Protein AF-A0A3B3Z337-F1 (afdb_monomer)

Nearest PDB structures (foldseek):
  6wvg-assembly2_B  TM=6.519E-01  e=1.385E-07  Aequorea victoria
  6wvg-assembly1_A  TM=6.426E-01  e=4.863E-07  Aequorea victoria
  6k4j-assembly1_A  TM=5.966E-01  e=1.066E-06  Homo sapiens
  8esv-assembly1_B  TM=5.546E-01  e=2.462E-06  Homo sapiens

Mean predicted aligned error: 15.42 Å

Solvent-accessible surface area (backbone atoms only — not comparable to full-atom values): 18857 Å² total; per-residue (Å²): 135,82,88,79,90,87,84,83,88,87,88,89,82,86,88,85,87,88,89,79,90,88,82,90,79,90,73,89,70,90,71,82,88,74,92,73,82,83,88,70,90,71,92,62,58,76,64,57,66,65,59,54,51,50,51,31,52,54,20,46,50,41,21,51,53,13,49,51,43,35,53,52,45,53,51,49,54,66,76,48,73,84,65,84,88,58,56,70,71,51,50,54,52,51,52,50,46,42,52,52,11,49,50,39,21,51,50,12,48,40,38,23,48,15,60,73,68,66,35,62,67,43,39,51,52,41,40,52,51,43,53,53,50,48,50,50,51,52,68,57,45,52,57,53,66,66,44,54,84,47,47,61,62,54,49,51,54,58,56,54,70,46,59,52,46,70,76,42,52,74,69,59,42,50,52,52,38,53,48,18,57,76,65,63,10,13,42,53,84,35,58,65,40,27,62,74,65,68,61,75,44,25,56,41,72,79,86,67,73,86,82,62,90,52,58,39,79,40,80,46,68,47,101,49,92,85,55,86,47,74,41,44,23,25,56,44,38,32,46,69,57,52,46,52,51,54,60,46,51,53,50,54,47,50,53,51,52,52,51,51,46,53,52,40,51,52,51,44,52,55,44,50,54,49,50,47,44,70,74,52,50,60,75,68,78,80,75,72,77,68,71,85,79,79,65,79,73,84,83,86,83,84,84,84,88,84,85,79,82,83,86,132

Foldseek 3Di:
DDDDDDDDDDDDDDDDDDDPDDDDDPDPDDDPPDDDDPPDDDDFQDDPPVLLVVQLVLLVVQLVVLVVLQVVLVVCCVVCVPDDDPCPVVVVVSVVSNVVSVVSNVLSCLRNVCSVVVPLVSLVVSLVVLVVVLVVLVVVLVVLVVCLVVVLVVVVVVLVVCALVCPHDPVSVVVVLVLCLVQVAAAAQFVCSPPLNGDCSFADDPVPDDDDPQWDWDQRPDPDNPDRDTTIGGGHHRNVVVVVVVSVVSVVVSVVSVVSSVSSVVSNVSSVVSSVCSVCSPPDPPPPPPPPPPDDDDDDPPPDPPDDDDDD

pLDDT: mean 75.65, std 23.1, range [25.33, 97.94]

Sequence (312 aa):
MSQVQTCCFCFCHRCDLVAVLQNSKFAVKESSFSFSVPLLAAGMAQINSCLKRTFIGFNLFFALVGAIILCLTVFAQIVTSDEDDDIENRTYGLICLYIMGAVTMLLGLLGAYGAYKEHKISLIVFLVCMVIGSLVMIRSGIPTAVLRPQVEGFLEEKFSELLPLNMATISQKHFVNNMQTSLHCCGLFSYTDWNEDIPSSCDCPSDLDEESDTCKQVVGMNRYPFLKQSRSIYSKPCFPILMHYVLLMADISLGVVFTLAALAVLGMILSSIMIHQLRHPNKTPVVYKVPTIFIPGPPKYQELQNDLPPPY

InterPro domains:
  IPR008952 Tetraspanin, EC2 domain superfamily [G3DSA:1.10.1450.10] (146-239)
  IPR008952 Tetraspanin, EC2 domain superfamily [SSF48652] (147-213)
  IPR018499 Tetraspanin/Peripherin [PF00335] (51-276)
  IPR018499 Tetraspanin/Peripherin [PTHR19282] (55-210)

Secondary structure (DSSP, 8-state):
------------------------------------------------HHHHHHHHHHHHHHHHHHHHHHHHHHHHHHHHTT--TTHHHHHHHHHHHHHHHHHHHHHHHHHHHHHHTT-HHHHHHHHHHHHHHHHHHHHHHHHHHHHGGGHHHHHHHHHHTT-SGGGS-HHHHHHHHHHHHHHT--SSS-GGGGTT---GGGBPPGGGTTS-TTEEEEEE--SSTT--EEEEEESS-HHHHHHHHHHHHHHHHHHHHHHHHHHHHHHHHHHHHHHHHHHS-----------TT--PPPP---SS----PPP-

Organism: NCBI:txid48701

Radius of gyration: 37.11 Å; Cα contacts (8 Å, |Δi|>4): 243; chains: 1; bounding box: 98×94×136 Å

Structure (mmCIF, N/CA/C/O backbone):
data_AF-A0A3B3Z337-F1
#
_entry.id   AF-A0A3B3Z337-F1
#
loop_
_atom_site.group_PDB
_atom_site.id
_atom_site.type_symbol
_atom_site.label_atom_id
_atom_site.label_alt_id
_atom_site.label_comp_id
_atom_site.label_asym_id
_atom_site.label_entity_id
_atom_site.label_seq_id
_atom_site.pdbx_PDB_ins_code
_atom_site.Cartn_x
_atom_site.Cartn_y
_atom_site.Cartn_z
_atom_site.occupancy
_atom_site.B_iso_or_equiv
_atom_site.auth_seq_id
_atom_site.auth_comp_id
_atom_site.auth_asym_id
_atom_site.auth_atom_id
_atom_site.pdbx_PDB_model_num
ATOM 1 N N . MET A 1 1 ? -64.223 13.002 15.101 1.00 36.28 1 MET A N 1
ATOM 2 C CA . MET A 1 1 ? -63.111 12.209 15.667 1.00 36.28 1 MET A CA 1
ATOM 3 C C . MET A 1 1 ? -61.815 12.776 15.097 1.00 36.28 1 MET A C 1
ATOM 5 O O . MET A 1 1 ? -61.550 12.557 13.928 1.00 36.28 1 MET A O 1
ATOM 9 N N . SER A 1 2 ? -61.240 13.820 15.711 1.00 28.88 2 SER A N 1
ATOM 10 C CA . SER A 1 2 ? -60.156 13.745 16.726 1.00 28.88 2 SER A CA 1
ATOM 11 C C . SER A 1 2 ? -58.884 13.093 16.151 1.00 28.88 2 SER A C 1
ATOM 13 O O . SER A 1 2 ? -58.880 11.881 15.981 1.00 28.88 2 SER A O 1
ATOM 15 N N . GLN A 1 3 ? -57.931 13.900 15.641 1.00 29.66 3 GLN A N 1
ATOM 16 C CA . GLN A 1 3 ? -56.674 14.344 16.315 1.00 29.66 3 GLN A CA 1
ATOM 17 C C . GLN A 1 3 ? -55.599 13.225 16.341 1.00 29.66 3 GLN A C 1
ATOM 19 O O . GLN A 1 3 ? -55.960 12.093 16.613 1.00 29.66 3 GLN A O 1
ATOM 24 N N . VAL A 1 4 ? -54.283 13.381 16.101 1.00 30.20 4 VAL A N 1
ATOM 25 C CA . VAL A 1 4 ? -53.293 14.494 16.116 1.00 30.20 4 VAL A CA 1
ATOM 26 C C . VAL A 1 4 ? -51.960 13.885 15.572 1.00 30.20 4 VAL A C 1
ATOM 28 O O . VAL A 1 4 ? -51.694 12.729 15.880 1.00 30.20 4 VAL A O 1
ATOM 31 N N . GLN A 1 5 ? -51.287 14.469 14.552 1.00 34.03 5 GLN A N 1
ATOM 32 C CA . GLN A 1 5 ? -49.989 15.222 14.589 1.00 34.03 5 GLN A CA 1
ATOM 33 C C . GLN A 1 5 ? -48.780 14.431 15.173 1.00 34.03 5 GLN A C 1
ATOM 35 O O . GLN A 1 5 ? -48.943 13.734 16.160 1.00 34.03 5 GLN A O 1
ATOM 40 N N . THR A 1 6 ? -47.514 14.454 14.710 1.00 30.34 6 THR A N 1
ATOM 41 C CA . THR A 1 6 ? -46.609 15.428 14.027 1.00 30.34 6 THR A CA 1
ATOM 42 C C . THR A 1 6 ? -45.246 14.689 13.823 1.00 30.34 6 THR A C 1
ATOM 44 O O . THR A 1 6 ? -45.036 13.678 14.481 1.00 30.34 6 THR A O 1
ATOM 47 N N . CYS A 1 7 ? -44.240 15.052 13.013 1.00 27.42 7 CYS A N 1
ATOM 48 C CA . CYS A 1 7 ? -43.719 16.367 12.638 1.00 27.42 7 CYS A CA 1
ATOM 49 C C . CYS A 1 7 ? -42.755 16.284 11.427 1.00 27.42 7 CYS A C 1
ATOM 51 O O . CYS A 1 7 ? -42.105 15.267 11.195 1.00 27.42 7 CYS A O 1
ATOM 53 N N . CYS A 1 8 ? -42.676 17.407 10.714 1.00 27.50 8 CYS A N 1
ATOM 54 C CA . CYS A 1 8 ? -41.972 17.714 9.472 1.00 27.50 8 CYS A CA 1
ATOM 55 C C . CYS A 1 8 ? -40.438 17.556 9.472 1.00 27.50 8 CYS A C 1
ATOM 57 O O . CYS A 1 8 ? -39.756 17.958 10.411 1.00 27.50 8 CYS A O 1
ATOM 59 N N . PHE A 1 9 ? -39.907 17.151 8.314 1.00 26.08 9 PHE A N 1
ATOM 60 C CA . PHE A 1 9 ? -38.623 17.607 7.772 1.00 26.08 9 PHE A CA 1
ATOM 61 C C . PHE A 1 9 ? -38.825 18.986 7.121 1.00 26.08 9 PHE A C 1
ATOM 63 O O . PHE A 1 9 ? -39.754 19.150 6.334 1.00 26.08 9 PHE A O 1
ATOM 70 N N . CYS A 1 10 ? -37.956 19.958 7.407 1.00 26.88 10 CYS A N 1
ATOM 71 C CA . CYS A 1 10 ? -37.889 21.222 6.672 1.00 26.88 10 CYS A CA 1
ATOM 72 C C . CYS A 1 10 ? -36.450 21.464 6.206 1.00 26.88 10 CYS A C 1
ATOM 74 O O . CYS A 1 10 ? -35.500 21.304 6.969 1.00 26.88 10 CYS A O 1
ATOM 76 N N . PHE A 1 11 ? -36.332 21.833 4.935 1.00 28.86 11 PHE A N 1
ATOM 77 C CA . PHE A 1 11 ? -35.117 22.072 4.163 1.00 28.86 11 PHE A CA 1
ATOM 78 C C . PHE A 1 11 ? -35.085 23.567 3.808 1.00 28.86 11 PHE A C 1
ATOM 80 O O . PHE A 1 11 ? -36.086 24.061 3.297 1.00 28.86 11 PHE A O 1
ATOM 87 N N . CYS A 1 12 ? -33.981 24.275 4.073 1.00 27.72 12 CYS A N 1
ATOM 88 C CA . CYS A 1 12 ? -33.590 25.577 3.483 1.00 27.72 12 CYS A CA 1
ATOM 89 C C . CYS A 1 12 ? -32.281 26.053 4.162 1.00 27.72 12 CYS A C 1
ATOM 91 O O . CYS A 1 12 ? -32.154 25.835 5.359 1.00 27.72 12 CYS A O 1
ATOM 93 N N . HIS A 1 13 ? -31.312 26.792 3.610 1.00 31.34 13 HIS A N 1
ATOM 94 C CA . HIS A 1 13 ? -30.695 27.030 2.294 1.00 31.34 13 HIS A CA 1
ATOM 95 C C . HIS A 1 13 ? -29.503 28.003 2.577 1.00 31.34 13 HIS A C 1
ATOM 97 O O . HIS A 1 13 ? -29.675 28.914 3.373 1.00 31.34 13 HIS A O 1
ATOM 103 N N . ARG A 1 14 ? -28.330 27.774 1.955 1.00 34.38 14 ARG A N 1
ATOM 104 C CA . ARG A 1 14 ? -27.135 28.634 1.653 1.00 34.38 14 ARG A CA 1
ATOM 105 C C . ARG A 1 14 ? -26.655 29.859 2.492 1.00 34.38 14 ARG A C 1
ATOM 107 O O . ARG A 1 14 ? -27.432 30.757 2.772 1.00 34.38 14 ARG A O 1
ATOM 114 N N . CYS A 1 15 ? -25.303 29.952 2.529 1.00 30.56 15 CYS A N 1
ATOM 115 C CA . CYS A 1 15 ? -24.369 31.115 2.626 1.00 30.56 15 CYS A CA 1
ATOM 116 C C . CYS A 1 15 ? -24.327 31.874 3.976 1.00 30.56 15 CYS A C 1
ATOM 118 O O . CYS A 1 15 ? -25.365 32.147 4.547 1.00 30.56 15 CYS A O 1
ATOM 120 N N . ASP A 1 16 ? -23.179 32.149 4.615 1.00 29.52 16 ASP A N 1
ATOM 121 C CA . ASP A 1 16 ? -22.021 32.897 4.100 1.00 29.52 16 ASP A CA 1
ATOM 122 C C . ASP A 1 16 ? -20.641 32.412 4.597 1.00 29.52 16 ASP A C 1
ATOM 124 O O . ASP A 1 16 ? -20.432 32.026 5.748 1.00 29.52 16 ASP A O 1
ATOM 128 N N . LEU A 1 17 ? -19.686 32.502 3.670 1.00 32.88 17 LEU A N 1
ATOM 129 C CA . LEU A 1 17 ? -18.237 32.520 3.852 1.00 32.88 17 LEU A CA 1
ATOM 130 C C . LEU A 1 17 ? -17.818 33.971 4.198 1.00 32.88 17 LEU A C 1
ATOM 132 O O . LEU A 1 17 ? -18.491 34.900 3.769 1.00 32.88 17 LEU A O 1
ATOM 136 N N . VAL A 1 18 ? -16.661 34.159 4.852 1.00 33.53 1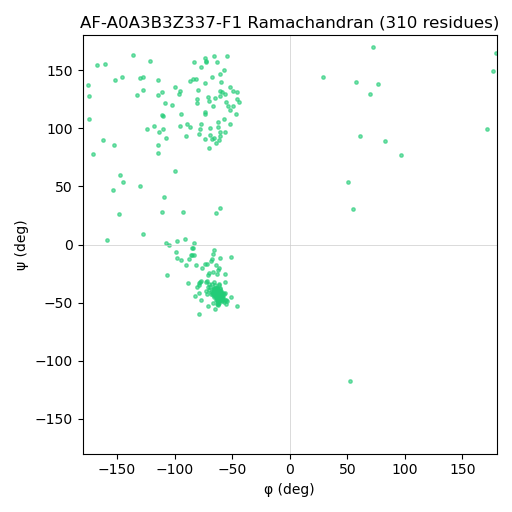8 VAL A N 1
ATOM 137 C CA . VAL A 1 18 ? -16.003 35.446 5.215 1.00 33.53 18 VAL A CA 1
ATOM 138 C C . VAL A 1 18 ? -16.281 35.946 6.646 1.00 33.53 18 VAL A C 1
ATOM 140 O O . VAL A 1 18 ? -16.996 36.910 6.883 1.00 33.53 18 VAL A O 1
ATOM 143 N N . ALA A 1 19 ? -15.596 35.332 7.614 1.00 31.41 19 ALA A N 1
ATOM 144 C CA . ALA A 1 19 ? -15.171 35.989 8.858 1.00 31.41 19 ALA A CA 1
ATOM 145 C C . ALA A 1 19 ? -13.835 35.377 9.318 1.00 31.41 19 ALA A C 1
ATOM 147 O O . ALA A 1 19 ? -13.708 34.754 10.369 1.00 31.41 19 ALA A O 1
ATOM 148 N N . VAL A 1 20 ? -12.839 35.505 8.444 1.00 34.03 20 VAL A N 1
ATOM 149 C CA . VAL A 1 20 ? -11.418 35.296 8.724 1.00 34.03 20 VAL A CA 1
ATOM 150 C C . VAL A 1 20 ? -10.836 36.681 9.034 1.00 34.03 20 VAL A C 1
ATOM 152 O O . VAL A 1 20 ? -11.069 37.612 8.272 1.00 34.03 20 VAL A O 1
ATOM 155 N N . LEU A 1 21 ? -10.076 36.775 10.135 1.00 32.16 21 LEU A N 1
ATOM 156 C CA . LEU A 1 21 ? -9.203 37.888 10.567 1.00 32.16 21 LEU A CA 1
ATOM 157 C C . LEU A 1 21 ? -9.849 39.069 11.310 1.00 32.16 21 LEU A C 1
ATOM 159 O O . LEU A 1 21 ? -10.141 40.100 10.728 1.00 32.16 21 LEU A O 1
ATOM 163 N N . GLN A 1 22 ? -9.919 38.960 12.640 1.00 34.06 22 GLN A N 1
ATOM 164 C CA . GLN A 1 22 ? -9.218 39.856 13.583 1.00 34.06 22 GLN A CA 1
ATOM 165 C C . GLN A 1 22 ? -9.703 39.571 15.009 1.00 34.06 22 GLN A C 1
ATOM 167 O O . GLN A 1 22 ? -10.747 40.051 15.431 1.00 34.06 22 GLN A O 1
ATOM 172 N N . ASN A 1 23 ? -8.933 38.791 15.770 1.00 30.95 23 ASN A N 1
ATOM 173 C CA . ASN A 1 23 ? -8.397 39.274 17.043 1.00 30.95 23 ASN A CA 1
ATOM 174 C C . ASN A 1 23 ? -7.436 38.250 17.649 1.00 30.95 23 ASN A C 1
ATOM 176 O O . ASN A 1 23 ? -7.788 37.176 18.129 1.00 30.95 23 ASN A O 1
ATOM 180 N N . SER A 1 24 ? -6.181 38.658 17.578 1.00 34.81 24 SER A N 1
ATOM 181 C CA . SER A 1 24 ? -5.008 38.177 18.274 1.00 34.81 24 SER A CA 1
ATOM 182 C C . SER A 1 24 ? -5.232 37.973 19.776 1.00 34.81 24 SER A C 1
ATOM 184 O O . SER A 1 24 ? -5.637 38.884 20.492 1.00 34.81 24 SER A O 1
ATOM 186 N N . LYS A 1 25 ? -4.830 36.798 20.267 1.00 28.95 25 LYS A N 1
ATOM 187 C CA . LYS A 1 25 ? -3.912 36.656 21.409 1.00 28.95 25 LYS A CA 1
ATOM 188 C C . LYS A 1 25 ? -3.334 35.243 21.402 1.00 28.95 25 LYS A C 1
ATOM 190 O O . LYS A 1 25 ? -3.879 34.304 21.969 1.00 28.95 25 LYS A O 1
ATOM 195 N N . PHE A 1 26 ? -2.210 35.125 20.706 1.00 27.44 26 PHE A N 1
ATOM 196 C CA . PHE A 1 26 ? -1.295 34.001 20.805 1.00 27.44 26 PHE A CA 1
ATOM 197 C C . PHE A 1 26 ? -0.636 34.089 22.190 1.00 27.44 26 PHE A C 1
ATOM 199 O O . PHE A 1 26 ? 0.234 34.924 22.419 1.00 27.44 26 PHE A O 1
ATOM 206 N N . ALA A 1 27 ? -1.119 33.293 23.142 1.00 28.28 27 ALA A N 1
ATOM 207 C CA . ALA A 1 27 ? -0.444 33.059 24.411 1.00 28.28 27 ALA A CA 1
ATOM 208 C C . ALA A 1 27 ? 0.114 31.637 24.366 1.00 28.28 27 ALA A C 1
ATOM 210 O O . ALA A 1 27 ? -0.571 30.670 24.695 1.00 28.28 27 ALA A O 1
ATOM 211 N N . VAL A 1 28 ? 1.364 31.525 23.916 1.00 32.28 28 VAL A N 1
ATOM 212 C CA . VAL A 1 28 ? 2.192 30.341 24.144 1.00 32.28 28 VAL A CA 1
ATOM 213 C C . VAL A 1 28 ? 2.366 30.230 25.652 1.00 32.28 28 VAL A C 1
ATOM 215 O O . VAL A 1 28 ? 3.079 31.021 26.265 1.00 32.28 28 VAL A O 1
ATOM 218 N N . LYS A 1 29 ? 1.665 29.278 26.263 1.00 25.38 29 LYS A N 1
ATOM 219 C CA . LYS A 1 29 ? 1.955 28.843 27.622 1.00 25.38 29 LYS A CA 1
ATOM 220 C C . LYS A 1 29 ? 2.533 27.445 27.525 1.00 25.38 29 LYS A C 1
ATOM 222 O O . LYS A 1 29 ? 1.795 26.473 27.365 1.00 25.38 29 LYS A O 1
ATOM 227 N N . GLU A 1 30 ? 3.859 27.372 27.606 1.00 36.59 30 GLU A N 1
ATOM 228 C CA . GLU A 1 30 ? 4.535 26.143 27.993 1.00 36.59 30 GLU A CA 1
ATOM 229 C C . GLU A 1 30 ? 3.868 25.618 29.264 1.00 36.59 30 GLU A C 1
ATOM 231 O O . GLU A 1 30 ? 3.800 26.297 30.291 1.00 36.59 30 GLU A O 1
ATOM 236 N N . SER A 1 31 ? 3.309 24.418 29.175 1.00 32.09 31 SER A N 1
ATOM 237 C CA . SER A 1 31 ? 2.866 23.674 30.343 1.00 32.09 31 SER A CA 1
ATOM 238 C C . SER A 1 31 ? 3.761 22.455 30.446 1.00 32.09 31 SER A C 1
ATOM 240 O O . SER A 1 31 ? 3.562 21.449 29.769 1.00 32.09 31 SER A O 1
ATOM 242 N N . SER A 1 32 ? 4.784 22.593 31.291 1.00 30.47 32 SER A N 1
ATOM 243 C CA . SER A 1 32 ? 5.584 21.490 31.800 1.00 30.47 32 SER A CA 1
ATOM 244 C C . SER A 1 32 ? 4.676 20.339 32.207 1.00 30.47 32 SER A C 1
ATOM 246 O O . SER A 1 32 ? 3.784 20.477 33.048 1.00 30.47 32 SER A O 1
ATOM 248 N N . PHE A 1 33 ? 4.933 19.193 31.593 1.00 29.19 33 PHE A N 1
ATOM 249 C CA . PHE A 1 33 ? 4.300 17.921 31.877 1.00 29.19 33 PHE A CA 1
ATOM 250 C C . PHE A 1 33 ? 4.792 17.429 33.246 1.00 29.19 33 PHE A C 1
ATOM 252 O O . PHE A 1 33 ? 5.744 16.662 33.348 1.00 29.19 33 PHE A O 1
ATOM 259 N N . SER A 1 34 ? 4.181 17.919 34.325 1.00 25.33 34 SER A N 1
ATOM 260 C CA . SER A 1 34 ? 4.368 17.341 35.654 1.00 25.33 34 SER A CA 1
ATOM 261 C C . SER A 1 34 ? 3.327 16.244 35.849 1.00 25.33 34 SER A C 1
ATOM 263 O O . SER A 1 34 ? 2.138 16.496 36.045 1.00 25.33 34 SER A O 1
ATOM 265 N N . PHE A 1 35 ? 3.789 15.002 35.729 1.00 33.81 35 PHE A N 1
ATOM 266 C CA . PHE A 1 35 ? 3.030 13.797 36.028 1.00 33.81 35 PHE A CA 1
ATOM 267 C C . PHE A 1 35 ? 2.809 13.724 37.544 1.00 33.81 35 PHE A C 1
ATOM 269 O O . PHE A 1 35 ? 3.655 13.247 38.291 1.00 33.81 35 PHE A O 1
ATOM 276 N N . SER A 1 36 ? 1.672 14.229 38.010 1.00 31.92 36 SER A N 1
ATOM 277 C CA . SER A 1 36 ? 1.151 13.946 39.346 1.00 31.92 36 SER A CA 1
ATOM 278 C C . SER A 1 36 ? -0.252 13.393 39.175 1.00 31.92 36 SER A C 1
ATOM 280 O O . SER A 1 36 ? -1.193 14.134 38.911 1.00 31.92 36 SER A O 1
ATOM 282 N N . VAL A 1 37 ? -0.365 12.067 39.248 1.00 37.81 37 VAL A N 1
ATOM 283 C CA . VAL A 1 37 ? -1.630 11.327 39.230 1.00 37.81 37 VAL A CA 1
ATOM 284 C C . VAL A 1 37 ? -2.310 11.529 40.586 1.00 37.81 37 VAL A C 1
ATOM 286 O O . VAL A 1 37 ? -1.795 11.020 41.583 1.00 37.81 37 VAL A O 1
ATOM 289 N N . PRO A 1 38 ? -3.466 12.211 40.682 1.00 38.00 38 PRO A N 1
ATOM 290 C CA . PRO A 1 38 ? -4.269 12.159 41.888 1.00 38.00 38 PRO A CA 1
ATOM 291 C C . PRO A 1 38 ? -5.000 10.817 41.879 1.00 38.00 38 PRO A C 1
ATOM 293 O O . PRO A 1 38 ? -5.957 10.598 41.134 1.00 38.00 38 PRO A O 1
ATOM 296 N N . LEU A 1 39 ? -4.494 9.898 42.697 1.00 48.50 39 LEU A N 1
ATOM 297 C CA . LEU A 1 39 ? -5.146 8.658 43.089 1.00 48.50 39 LEU A CA 1
ATOM 298 C C . LEU A 1 39 ? -6.412 9.003 43.890 1.00 48.50 39 LEU A C 1
ATOM 300 O O . LEU A 1 39 ? -6.379 9.082 45.114 1.00 48.50 39 LEU A O 1
ATOM 304 N N . LEU A 1 40 ? -7.535 9.209 43.206 1.00 37.41 40 LEU A N 1
ATOM 305 C CA . LEU A 1 40 ? -8.854 9.157 43.830 1.00 37.41 40 LEU A CA 1
ATOM 306 C C . LEU A 1 40 ? -9.651 8.030 43.189 1.00 37.41 40 LEU A C 1
ATOM 308 O O . LEU A 1 40 ? -10.149 8.117 42.068 1.00 37.41 40 LEU A O 1
ATOM 312 N N . ALA A 1 41 ? -9.697 6.937 43.945 1.00 47.72 41 ALA A N 1
ATOM 313 C CA . ALA A 1 41 ? -10.471 5.743 43.692 1.00 47.72 41 ALA A CA 1
ATOM 314 C C . ALA A 1 41 ? -11.968 6.082 43.650 1.00 47.72 41 ALA A C 1
ATOM 316 O O . ALA A 1 41 ? -12.653 6.082 44.669 1.00 47.72 41 ALA A O 1
ATOM 317 N N . ALA A 1 42 ? -12.483 6.342 42.453 1.00 39.41 42 ALA A N 1
ATOM 318 C CA . ALA A 1 42 ? -13.890 6.152 42.148 1.00 39.41 42 ALA A CA 1
ATOM 319 C C . ALA A 1 42 ? -14.024 4.753 41.541 1.00 39.41 42 ALA A C 1
ATOM 321 O O . ALA A 1 42 ? -13.487 4.479 40.468 1.00 39.41 42 ALA A O 1
ATOM 322 N N . GLY A 1 43 ? -14.681 3.846 42.266 1.00 45.34 43 GLY A N 1
ATOM 323 C CA . GLY A 1 43 ? -14.971 2.495 41.797 1.00 45.34 43 GLY A CA 1
ATOM 324 C C . GLY A 1 43 ? -15.831 2.547 40.539 1.00 45.34 43 GLY A C 1
ATOM 325 O O . GLY A 1 43 ? -17.047 2.688 40.621 1.00 45.34 43 GLY A O 1
ATOM 326 N N . MET A 1 44 ? -15.190 2.455 39.378 1.00 41.09 44 MET A N 1
ATOM 327 C CA . MET A 1 44 ? -15.851 2.306 38.088 1.00 41.09 44 MET A CA 1
ATOM 328 C C . MET A 1 44 ? -15.805 0.835 37.696 1.00 41.09 44 MET A C 1
ATOM 330 O O . MET A 1 44 ? -14.785 0.170 37.875 1.00 41.09 44 MET A O 1
ATOM 334 N N . ALA A 1 45 ? -16.930 0.318 37.204 1.00 43.47 45 ALA A N 1
ATOM 335 C CA . ALA A 1 45 ? -17.053 -1.059 36.751 1.00 43.47 45 ALA A CA 1
ATOM 336 C C . ALA A 1 45 ? -15.865 -1.453 35.870 1.00 43.47 45 ALA A C 1
ATOM 338 O O . ALA A 1 45 ? -15.514 -0.761 34.914 1.00 43.47 45 ALA A O 1
ATOM 339 N N . GLN A 1 46 ? -15.205 -2.537 36.257 1.00 57.12 46 GLN A N 1
ATOM 340 C CA . GLN A 1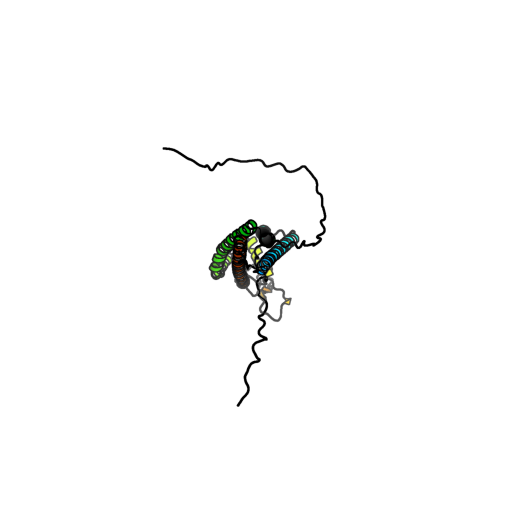 46 ? -13.827 -2.769 35.870 1.00 57.12 46 GLN A CA 1
ATOM 341 C C . GLN A 1 46 ? -13.771 -3.302 34.434 1.00 57.12 46 GLN A C 1
ATOM 343 O O . GLN A 1 46 ? -13.920 -4.499 34.193 1.00 57.12 46 GLN A O 1
ATOM 348 N N . ILE A 1 47 ? -13.575 -2.398 33.468 1.00 65.06 47 ILE A N 1
ATOM 349 C CA . ILE A 1 47 ? -13.066 -2.750 32.137 1.00 65.06 47 ILE A CA 1
ATOM 350 C C . ILE A 1 47 ? -11.790 -3.557 32.365 1.00 65.06 47 ILE A C 1
ATOM 352 O O . ILE A 1 47 ? -10.959 -3.180 33.196 1.00 65.06 47 ILE A O 1
ATOM 356 N N . ASN A 1 48 ? -11.621 -4.663 31.641 1.00 79.44 48 ASN A N 1
ATOM 357 C CA . ASN A 1 48 ? -10.423 -5.487 31.775 1.00 79.44 48 ASN A CA 1
ATOM 358 C C . ASN A 1 48 ? -9.189 -4.619 31.485 1.00 79.44 48 ASN A C 1
ATOM 360 O O . ASN A 1 48 ? -8.934 -4.273 30.330 1.00 79.44 48 ASN A O 1
ATOM 364 N N . SER A 1 49 ? -8.409 -4.277 32.517 1.00 82.44 49 SER A N 1
ATOM 365 C CA . SER A 1 49 ? -7.262 -3.365 32.384 1.00 82.44 49 SER A CA 1
ATOM 366 C C . SER A 1 49 ? -6.257 -3.848 31.335 1.00 82.44 49 SER A C 1
ATOM 368 O O . SER A 1 49 ? -5.656 -3.039 30.631 1.00 82.44 49 SER A O 1
ATOM 370 N N . CYS A 1 50 ? -6.126 -5.171 31.188 1.00 87.25 50 CYS A N 1
ATOM 371 C CA . CYS A 1 50 ? -5.336 -5.800 30.133 1.00 87.25 50 CYS A CA 1
ATOM 372 C C . CYS A 1 50 ? -5.875 -5.457 28.733 1.00 87.25 50 CYS A C 1
ATOM 374 O O . CYS A 1 50 ? -5.132 -4.939 27.907 1.00 87.25 50 CYS A O 1
ATOM 376 N N . LEU A 1 51 ? -7.178 -5.640 28.489 1.00 88.69 51 LEU A N 1
ATOM 377 C CA . LEU A 1 51 ? -7.813 -5.350 27.198 1.00 88.69 51 LEU A CA 1
ATOM 378 C C . LEU A 1 51 ? -7.666 -3.874 26.818 1.00 88.69 51 LEU A C 1
ATOM 380 O O . LEU A 1 51 ? -7.274 -3.569 25.694 1.00 88.69 51 LEU A O 1
ATOM 384 N N . LYS A 1 52 ? -7.917 -2.963 27.767 1.00 90.69 52 LYS A N 1
ATOM 385 C CA . LYS A 1 52 ? -7.750 -1.517 27.561 1.00 90.69 52 LYS A CA 1
ATOM 386 C C . LYS A 1 52 ? -6.312 -1.176 27.161 1.00 90.69 52 LYS A C 1
ATOM 388 O O . LYS A 1 52 ? -6.102 -0.463 26.182 1.00 90.69 52 LYS A O 1
ATOM 393 N N . ARG A 1 53 ? -5.319 -1.708 27.884 1.00 90.88 53 ARG A N 1
ATOM 394 C CA . ARG A 1 53 ? -3.898 -1.459 27.598 1.00 90.88 53 ARG A CA 1
ATOM 395 C C . ARG A 1 53 ? -3.480 -2.029 26.243 1.00 90.88 53 ARG A C 1
ATOM 397 O O . ARG A 1 53 ? -2.804 -1.330 25.493 1.00 90.88 53 ARG A O 1
ATOM 404 N N . THR A 1 54 ? -3.912 -3.244 25.911 1.00 92.19 54 THR A N 1
ATOM 405 C CA . THR A 1 54 ? -3.634 -3.877 24.615 1.00 92.19 54 THR A CA 1
ATOM 406 C C . THR A 1 54 ? -4.249 -3.087 23.465 1.00 92.19 54 THR A C 1
ATOM 408 O O . THR A 1 54 ? -3.563 -2.815 22.486 1.00 92.19 54 THR A O 1
ATOM 411 N N . PHE A 1 55 ? -5.506 -2.650 23.590 1.00 94.44 55 PHE A N 1
ATOM 412 C CA . PHE A 1 55 ? -6.164 -1.860 22.549 1.00 94.44 55 PHE A CA 1
ATOM 413 C C . PHE A 1 55 ? -5.488 -0.500 22.339 1.00 94.44 55 PHE A C 1
ATOM 415 O O . PHE A 1 55 ? -5.269 -0.099 21.198 1.00 94.44 55 PHE A O 1
ATOM 422 N N . ILE A 1 56 ? -5.116 0.196 23.420 1.00 95.56 56 ILE A N 1
ATOM 423 C CA . ILE A 1 56 ? -4.368 1.459 23.327 1.00 95.56 56 ILE A CA 1
ATOM 424 C C . ILE A 1 56 ? -3.014 1.223 22.649 1.00 95.56 56 ILE A C 1
ATOM 426 O O . ILE A 1 56 ? -2.680 1.940 21.712 1.00 95.56 56 ILE A O 1
ATOM 430 N N . GLY A 1 57 ? -2.259 0.205 23.073 1.00 95.31 57 GLY A N 1
ATOM 431 C CA . GLY A 1 57 ? -0.957 -0.120 22.484 1.00 95.31 57 GLY A CA 1
ATOM 432 C C . GLY A 1 57 ? -1.044 -0.454 20.993 1.00 95.31 57 GLY A C 1
ATOM 433 O O . GLY A 1 57 ? -0.279 0.087 20.201 1.00 95.31 57 GLY A O 1
ATOM 434 N N . PHE A 1 58 ? -2.021 -1.275 20.602 1.00 94.31 58 PHE A N 1
ATOM 435 C CA . PHE A 1 58 ? -2.283 -1.632 19.206 1.00 94.31 58 PHE A CA 1
ATOM 436 C C . PHE A 1 58 ? -2.576 -0.395 18.348 1.00 94.31 58 PHE A C 1
ATOM 438 O O . PHE A 1 58 ? -1.955 -0.203 17.309 1.00 94.31 58 PHE A O 1
ATOM 445 N N . A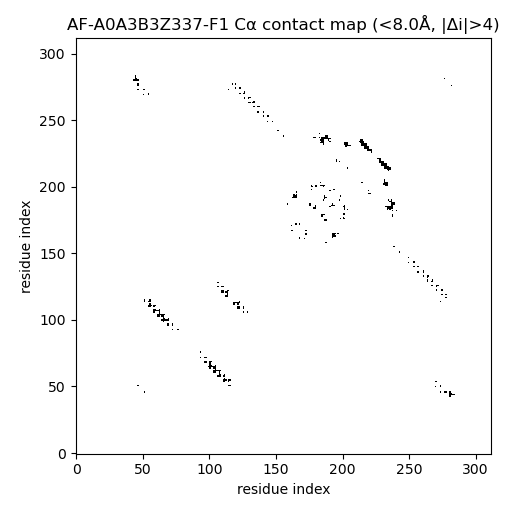SN A 1 59 ? -3.462 0.493 18.805 1.00 96.19 59 ASN A N 1
ATOM 446 C CA . ASN A 1 59 ? -3.811 1.706 18.063 1.00 96.19 59 ASN A CA 1
ATOM 447 C C . ASN A 1 59 ? -2.672 2.740 18.018 1.00 96.19 59 ASN A C 1
ATOM 449 O O . ASN A 1 59 ? -2.499 3.409 17.001 1.00 96.19 59 ASN A O 1
ATOM 453 N N . LEU A 1 60 ? -1.859 2.844 19.077 1.00 97.31 60 LEU A N 1
ATOM 454 C CA . LEU A 1 60 ? -0.650 3.673 19.066 1.00 97.31 60 LEU A CA 1
ATOM 455 C C . LEU A 1 60 ? 0.393 3.146 18.078 1.00 97.31 60 LEU A C 1
ATOM 457 O O . LEU A 1 60 ? 1.034 3.946 17.405 1.00 97.31 60 LEU A O 1
ATOM 461 N N . PHE A 1 61 ? 0.533 1.826 17.942 1.00 96.19 61 PHE A N 1
ATOM 462 C CA . PHE A 1 61 ? 1.405 1.239 16.928 1.00 96.19 61 PHE A CA 1
ATOM 463 C C . PHE A 1 61 ? 0.979 1.651 15.509 1.00 96.19 61 PHE A C 1
ATOM 465 O O . PHE A 1 61 ? 1.819 2.124 14.748 1.00 96.19 61 PHE A O 1
ATOM 472 N N . PHE A 1 62 ? -0.316 1.594 15.167 1.00 95.31 62 PHE A N 1
ATOM 473 C CA . PHE A 1 62 ? -0.786 2.108 13.868 1.00 95.31 62 PHE A CA 1
ATOM 474 C C . PHE A 1 62 ? -0.572 3.607 13.706 1.00 95.31 62 PHE A C 1
ATOM 476 O O . PHE A 1 62 ? -0.218 4.051 12.616 1.00 95.31 62 PHE A O 1
ATOM 483 N N . ALA A 1 63 ? -0.751 4.386 14.775 1.00 97.88 63 ALA A N 1
ATOM 484 C CA . ALA A 1 63 ? -0.480 5.816 14.727 1.00 97.88 63 ALA A CA 1
ATOM 485 C C . ALA A 1 63 ? 0.996 6.102 14.402 1.00 97.88 63 ALA A C 1
ATOM 487 O O . ALA A 1 63 ? 1.281 6.961 13.571 1.00 97.88 63 ALA A O 1
ATOM 488 N N . LEU A 1 64 ? 1.923 5.341 14.997 1.00 97.88 64 LEU A N 1
ATOM 489 C CA . LEU A 1 64 ? 3.354 5.430 14.701 1.00 97.88 64 LEU A CA 1
ATOM 490 C C . LEU A 1 64 ? 3.672 5.008 13.265 1.00 97.88 64 LEU A C 1
ATOM 492 O O . LEU A 1 64 ? 4.413 5.712 12.585 1.00 97.88 64 LEU A O 1
ATOM 496 N N . VAL A 1 65 ? 3.089 3.910 12.778 1.00 96.75 65 VAL A N 1
ATOM 497 C CA . VAL A 1 65 ? 3.253 3.480 11.379 1.00 96.75 65 VAL A CA 1
ATOM 498 C C . VAL A 1 65 ? 2.757 4.566 10.416 1.00 96.75 65 VAL A C 1
ATOM 500 O O . VAL A 1 65 ? 3.472 4.924 9.485 1.00 96.75 65 VAL A O 1
ATOM 503 N N . GLY A 1 66 ? 1.583 5.152 10.669 1.00 97.38 66 GLY A N 1
ATOM 504 C CA . GLY A 1 66 ? 1.053 6.266 9.876 1.00 97.38 66 GLY A CA 1
ATOM 505 C C . GLY A 1 66 ? 1.962 7.499 9.895 1.00 97.38 66 GLY A C 1
ATOM 506 O O . GLY A 1 66 ? 2.203 8.099 8.849 1.00 97.38 66 GLY A O 1
ATOM 507 N N . ALA A 1 67 ? 2.531 7.839 11.056 1.00 97.81 67 ALA A N 1
ATOM 508 C CA . ALA A 1 67 ? 3.488 8.935 11.184 1.00 97.81 67 ALA A CA 1
ATOM 509 C C . ALA A 1 67 ? 4.784 8.673 10.398 1.00 97.81 67 ALA A C 1
ATOM 511 O O . ALA A 1 67 ? 5.263 9.568 9.707 1.00 97.81 67 ALA A O 1
ATOM 512 N N . ILE A 1 68 ? 5.322 7.447 10.439 1.00 97.94 68 ILE A N 1
ATOM 513 C CA . ILE A 1 68 ? 6.502 7.061 9.647 1.00 97.94 68 ILE A CA 1
ATOM 514 C C . ILE A 1 68 ? 6.207 7.195 8.150 1.00 97.94 68 ILE A C 1
ATOM 516 O O . ILE A 1 68 ? 7.010 7.783 7.431 1.00 97.94 68 ILE A O 1
ATOM 520 N N . ILE A 1 69 ? 5.047 6.716 7.683 1.00 96.56 69 ILE A N 1
ATOM 521 C CA . ILE A 1 69 ? 4.636 6.845 6.275 1.00 96.56 69 ILE A CA 1
ATOM 522 C C . ILE A 1 69 ? 4.575 8.320 5.862 1.00 96.56 69 ILE A C 1
ATOM 524 O O . ILE A 1 69 ? 5.109 8.680 4.814 1.00 96.56 69 ILE A O 1
ATOM 528 N N . LEU A 1 70 ? 3.982 9.189 6.686 1.00 96.56 70 LEU A N 1
ATOM 529 C CA . LEU A 1 70 ? 3.941 10.629 6.415 1.00 96.56 70 LEU A CA 1
ATOM 530 C C . LEU A 1 70 ? 5.340 11.248 6.350 1.00 96.56 70 LEU A C 1
ATOM 532 O O . LEU A 1 70 ? 5.632 11.977 5.405 1.00 96.56 70 LEU A O 1
ATOM 536 N N . CYS A 1 71 ? 6.215 10.934 7.309 1.00 96.31 71 CYS A N 1
ATOM 537 C CA . CYS A 1 71 ? 7.591 11.429 7.321 1.00 96.31 71 CYS A CA 1
ATOM 538 C C . CYS A 1 71 ? 8.359 11.003 6.064 1.00 96.31 71 CYS A C 1
ATOM 540 O O . CYS A 1 71 ? 9.010 11.836 5.438 1.00 96.31 71 CYS A O 1
ATOM 542 N N . LEU A 1 72 ? 8.247 9.732 5.663 1.00 95.75 72 LEU A N 1
ATOM 543 C CA . LEU A 1 72 ? 8.873 9.220 4.442 1.00 95.75 72 LEU A CA 1
ATOM 544 C C . LEU A 1 72 ? 8.292 9.871 3.184 1.00 95.75 72 LEU A C 1
ATOM 546 O O . LEU A 1 72 ? 9.041 10.174 2.262 1.00 95.75 72 LEU A O 1
ATOM 550 N N . THR A 1 73 ? 6.983 10.130 3.153 1.00 93.50 73 THR A N 1
ATOM 551 C CA . THR A 1 73 ? 6.321 10.781 2.011 1.00 93.50 73 THR A CA 1
ATOM 552 C C . THR A 1 73 ? 6.801 12.223 1.841 1.00 93.50 73 THR A C 1
ATOM 554 O O . THR A 1 73 ? 7.137 12.632 0.733 1.00 93.50 73 THR A O 1
ATOM 557 N N . VAL A 1 74 ? 6.895 12.984 2.936 1.00 92.50 74 VAL A N 1
ATOM 558 C CA . VAL A 1 74 ? 7.422 14.360 2.916 1.00 92.50 74 VAL A CA 1
ATOM 559 C C . VAL A 1 74 ? 8.902 14.367 2.536 1.00 92.50 74 VAL A C 1
ATOM 561 O O . VAL A 1 74 ? 9.320 15.180 1.717 1.00 92.50 74 VAL A O 1
ATOM 564 N N . PHE A 1 75 ? 9.693 13.440 3.079 1.00 92.25 75 PHE A N 1
ATOM 565 C CA . PHE A 1 75 ? 11.100 13.304 2.709 1.00 92.25 75 PHE A CA 1
ATOM 566 C C . PHE A 1 75 ? 11.267 12.999 1.215 1.00 92.25 75 PHE A C 1
ATOM 568 O O . PHE A 1 75 ? 12.043 13.669 0.537 1.00 92.25 75 PHE A O 1
ATOM 575 N N . ALA A 1 76 ? 10.489 12.053 0.682 1.00 89.12 76 ALA A N 1
ATOM 576 C CA . ALA A 1 76 ? 10.491 11.727 -0.738 1.00 89.12 76 ALA A CA 1
ATOM 577 C C . ALA A 1 76 ? 10.114 12.941 -1.596 1.00 89.12 76 ALA A C 1
ATOM 579 O O . ALA A 1 76 ? 10.771 13.185 -2.601 1.00 89.12 76 ALA A O 1
ATOM 580 N N . GLN A 1 77 ? 9.117 13.731 -1.186 1.00 86.75 77 GLN A N 1
ATOM 581 C CA . GLN A 1 77 ? 8.719 14.951 -1.891 1.00 86.75 77 GLN A CA 1
ATOM 582 C C . GLN A 1 77 ? 9.859 15.978 -1.974 1.00 86.75 77 GLN A C 1
ATOM 584 O O . GLN A 1 77 ? 10.054 16.571 -3.029 1.00 86.75 77 GLN A O 1
ATOM 589 N N . ILE A 1 78 ? 10.614 16.168 -0.887 1.00 87.06 78 ILE A N 1
ATOM 590 C CA . ILE A 1 78 ? 11.720 17.139 -0.828 1.00 87.06 78 ILE A CA 1
ATOM 591 C C . ILE A 1 78 ? 12.888 16.708 -1.719 1.00 87.06 78 ILE A C 1
ATOM 593 O O . ILE A 1 78 ? 13.472 17.543 -2.392 1.00 87.06 78 ILE A O 1
ATOM 597 N N . VAL A 1 79 ? 13.228 15.416 -1.741 1.00 85.62 79 VAL A N 1
ATOM 598 C CA . VAL A 1 79 ? 14.335 14.897 -2.572 1.00 85.62 79 VAL A CA 1
ATOM 599 C C . VAL A 1 79 ? 13.989 14.917 -4.066 1.00 85.62 79 VAL A C 1
ATOM 601 O O . VAL A 1 79 ? 14.863 14.987 -4.916 1.00 85.62 79 VAL A O 1
ATOM 604 N N . THR A 1 80 ? 12.700 14.843 -4.379 1.00 75.69 80 THR A N 1
ATOM 605 C CA . THR A 1 80 ? 12.161 14.672 -5.732 1.00 75.69 80 THR A CA 1
ATOM 606 C C . THR A 1 80 ? 11.939 15.986 -6.486 1.00 75.69 80 THR A C 1
ATOM 608 O O . THR A 1 80 ? 11.672 15.947 -7.682 1.00 75.69 80 THR A O 1
ATOM 611 N N . SER A 1 81 ? 11.997 17.143 -5.822 1.00 67.19 81 SER A N 1
ATOM 612 C CA . SER A 1 81 ? 11.537 18.419 -6.395 1.00 67.19 81 SER A CA 1
ATOM 613 C C . SER A 1 81 ? 12.260 18.878 -7.666 1.00 67.19 81 SER A C 1
ATOM 615 O O . SER A 1 81 ? 11.771 19.800 -8.311 1.00 67.19 81 SER A O 1
ATOM 617 N N . ASP A 1 82 ? 13.379 18.244 -8.020 1.00 63.84 82 ASP A N 1
ATOM 618 C CA . ASP A 1 82 ? 14.299 18.702 -9.063 1.00 63.84 82 ASP A CA 1
ATOM 619 C C . ASP A 1 82 ? 14.240 17.856 -10.362 1.00 63.84 82 ASP A C 1
ATOM 621 O O . ASP A 1 82 ? 14.990 18.131 -11.296 1.00 63.84 82 ASP A O 1
ATOM 625 N N . GLU A 1 83 ? 13.370 16.836 -10.455 1.00 59.03 83 GLU A N 1
ATOM 626 C CA . GLU A 1 83 ? 13.269 15.927 -11.620 1.00 59.03 83 GLU A CA 1
ATOM 627 C C . GLU A 1 83 ? 11.954 16.120 -12.415 1.00 59.03 83 GLU A C 1
ATOM 629 O O . GLU A 1 83 ? 10.875 15.755 -11.943 1.00 59.03 83 GLU A O 1
ATOM 634 N N . ASP A 1 84 ? 12.045 16.652 -13.643 1.00 54.59 84 ASP A N 1
ATOM 635 C CA . ASP A 1 84 ? 10.907 17.128 -14.460 1.00 54.59 84 ASP A CA 1
ATOM 636 C C . ASP A 1 84 ? 10.168 16.060 -15.310 1.00 54.59 84 ASP A C 1
ATOM 638 O O . ASP A 1 84 ? 9.100 16.344 -15.853 1.00 54.59 84 ASP A O 1
ATOM 642 N N . ASP A 1 85 ? 10.668 14.826 -15.436 1.00 52.25 85 ASP A N 1
ATOM 643 C CA . ASP A 1 85 ? 10.273 13.967 -16.574 1.00 52.25 85 ASP A CA 1
ATOM 644 C C . ASP A 1 85 ? 9.156 12.924 -16.331 1.00 52.25 85 ASP A C 1
ATOM 646 O O . ASP A 1 85 ? 8.801 12.195 -17.256 1.00 52.25 85 ASP A O 1
ATOM 650 N N . ASP A 1 86 ? 8.531 12.851 -15.144 1.00 58.28 86 ASP A N 1
ATOM 651 C CA . ASP A 1 86 ? 7.381 11.938 -14.924 1.00 58.28 86 ASP A CA 1
ATOM 652 C C . ASP A 1 86 ? 6.418 12.407 -13.808 1.00 58.28 86 ASP A C 1
ATOM 654 O O . ASP A 1 86 ? 6.046 11.681 -12.877 1.00 58.28 86 ASP A O 1
ATOM 658 N N . ILE A 1 87 ? 6.050 13.692 -13.858 1.00 60.41 87 ILE A N 1
ATOM 659 C CA . ILE A 1 87 ? 5.382 14.400 -12.754 1.00 60.41 87 ILE A CA 1
ATOM 660 C C . ILE A 1 87 ? 3.988 13.826 -12.439 1.00 60.41 87 ILE A C 1
ATOM 662 O O . ILE A 1 87 ? 3.629 13.735 -11.266 1.00 60.41 87 ILE A O 1
ATOM 666 N N . GLU A 1 88 ? 3.188 13.415 -13.428 1.00 62.72 88 GLU A N 1
ATOM 667 C CA . GLU A 1 88 ? 1.753 13.133 -13.221 1.00 62.72 88 GLU A CA 1
ATOM 668 C C . GLU A 1 88 ? 1.494 11.855 -12.395 1.00 62.72 88 GLU A C 1
ATOM 670 O O . GLU A 1 88 ? 0.835 11.907 -11.350 1.00 62.72 88 GLU A O 1
ATOM 675 N N . ASN A 1 89 ? 2.075 10.716 -12.792 1.00 64.31 89 ASN A N 1
ATOM 676 C CA . ASN A 1 89 ? 1.902 9.444 -12.075 1.00 64.31 89 ASN A CA 1
ATOM 677 C C . ASN A 1 89 ? 2.605 9.453 -10.709 1.00 64.31 89 ASN A C 1
ATOM 679 O O . ASN A 1 89 ? 2.078 8.929 -9.721 1.00 64.31 89 ASN A O 1
ATOM 683 N N . ARG A 1 90 ? 3.775 10.099 -10.631 1.00 69.62 90 ARG A N 1
ATOM 684 C CA . ARG A 1 90 ? 4.530 10.276 -9.385 1.00 69.62 90 ARG A CA 1
ATOM 685 C C . ARG A 1 90 ? 3.737 11.112 -8.385 1.00 69.62 90 ARG A C 1
ATOM 687 O O . ARG A 1 90 ? 3.576 10.705 -7.234 1.00 69.62 90 ARG A O 1
ATOM 694 N N . THR A 1 91 ? 3.153 12.222 -8.831 1.00 78.38 91 THR A N 1
ATOM 695 C CA . THR A 1 91 ? 2.346 13.106 -7.981 1.00 78.38 91 THR A CA 1
ATOM 696 C C . THR A 1 91 ? 1.131 12.376 -7.416 1.00 78.38 91 THR A C 1
ATOM 698 O O . THR A 1 91 ? 0.861 12.477 -6.218 1.00 78.38 91 THR A O 1
ATOM 701 N N . TYR A 1 92 ? 0.441 11.565 -8.224 1.00 83.38 92 TYR A N 1
ATOM 702 C CA . TYR A 1 92 ? -0.686 10.766 -7.737 1.00 83.38 92 TYR A CA 1
ATOM 703 C C . TYR A 1 92 ? -0.270 9.763 -6.646 1.00 83.38 92 TYR A C 1
ATOM 705 O O . TYR A 1 92 ? -0.943 9.654 -5.616 1.00 83.38 92 TYR A O 1
ATOM 713 N N . GLY A 1 93 ? 0.865 9.075 -6.826 1.00 86.25 93 GLY A N 1
ATOM 714 C CA . GLY A 1 93 ? 1.408 8.138 -5.838 1.00 86.25 93 GLY A CA 1
ATOM 715 C C . GLY A 1 93 ? 1.739 8.802 -4.498 1.00 86.25 93 GLY A C 1
ATOM 716 O O . GLY A 1 93 ? 1.319 8.311 -3.446 1.00 86.25 93 GLY A O 1
ATOM 717 N N . LEU A 1 94 ? 2.426 9.950 -4.523 1.00 89.38 94 LEU A N 1
ATOM 718 C CA . LEU A 1 94 ? 2.756 10.704 -3.308 1.00 89.38 94 LEU A CA 1
ATOM 719 C C . LEU A 1 94 ? 1.498 11.212 -2.591 1.00 89.38 94 LEU A C 1
ATOM 721 O O . LEU A 1 94 ? 1.399 11.089 -1.369 1.00 89.38 94 LEU A O 1
ATOM 725 N N . ILE A 1 95 ? 0.512 11.730 -3.333 1.00 90.56 95 ILE A N 1
ATOM 726 C CA . ILE A 1 95 ? -0.764 12.183 -2.757 1.00 90.56 95 ILE A CA 1
ATOM 727 C C . ILE A 1 95 ? -1.489 11.017 -2.073 1.00 90.56 95 ILE A C 1
ATOM 729 O O . ILE A 1 95 ? -1.975 11.162 -0.949 1.00 90.56 95 ILE A O 1
ATOM 733 N N . CYS A 1 96 ? -1.530 9.843 -2.708 1.00 91.56 96 CYS A N 1
ATOM 734 C CA . CYS A 1 96 ? -2.146 8.654 -2.122 1.00 91.56 96 CYS A CA 1
ATOM 735 C C . CYS A 1 96 ? -1.454 8.230 -0.819 1.00 91.56 96 CYS A C 1
ATOM 737 O O . CYS A 1 96 ? -2.136 7.969 0.174 1.00 91.56 96 CYS A O 1
ATOM 739 N N . LEU A 1 97 ? -0.116 8.200 -0.793 1.00 92.75 97 LEU A N 1
ATOM 740 C CA . LEU A 1 97 ? 0.655 7.879 0.414 1.00 92.75 97 LEU A CA 1
ATOM 741 C C . LEU A 1 97 ? 0.417 8.896 1.536 1.00 92.75 97 LEU A C 1
ATOM 743 O O . LEU A 1 97 ? 0.251 8.502 2.693 1.00 92.75 97 LEU A O 1
ATOM 747 N N . TYR A 1 98 ? 0.311 10.182 1.194 1.00 94.75 98 TYR A N 1
ATOM 748 C CA . TYR A 1 98 ? 0.005 11.243 2.149 1.00 94.75 98 TYR A CA 1
ATOM 749 C C . TYR A 1 98 ? -1.366 11.035 2.805 1.00 94.75 98 TYR A C 1
ATOM 751 O O . TYR A 1 98 ? -1.484 11.024 4.032 1.00 94.75 98 TYR A O 1
ATOM 759 N N . ILE A 1 99 ? -2.405 10.802 1.997 1.00 95.31 99 ILE A N 1
ATOM 760 C CA . ILE A 1 99 ? -3.768 10.559 2.490 1.00 95.31 99 ILE A CA 1
ATOM 761 C C . ILE A 1 99 ? -3.809 9.286 3.343 1.00 95.31 99 ILE A C 1
ATOM 763 O O . ILE A 1 99 ? -4.350 9.304 4.449 1.00 95.31 99 ILE A O 1
ATOM 767 N N . MET A 1 100 ? -3.203 8.194 2.871 1.00 94.69 100 MET A N 1
ATOM 768 C CA . MET A 1 100 ? -3.162 6.919 3.592 1.00 94.69 100 MET A CA 1
ATOM 769 C C . MET A 1 100 ? -2.448 7.037 4.942 1.00 94.69 100 MET A C 1
ATOM 771 O O . MET A 1 100 ? -2.965 6.552 5.954 1.00 94.69 100 MET A O 1
ATOM 775 N N . GLY A 1 101 ? -1.293 7.707 4.985 1.00 96.50 101 GLY A N 1
ATOM 776 C CA . GLY A 1 101 ? -0.542 7.952 6.216 1.00 96.50 101 GLY A CA 1
ATOM 777 C C . GLY A 1 101 ? -1.330 8.805 7.213 1.00 96.50 101 GLY A C 1
ATOM 778 O O . GLY A 1 101 ? -1.463 8.428 8.380 1.00 96.50 101 GLY A O 1
ATOM 779 N N . ALA A 1 102 ? -1.936 9.901 6.744 1.00 96.94 102 ALA A N 1
ATOM 780 C CA . ALA A 1 102 ? -2.742 10.796 7.572 1.00 96.94 102 ALA A CA 1
ATOM 781 C C . ALA A 1 102 ? -3.980 10.101 8.149 1.00 96.94 102 ALA A C 1
ATOM 783 O O . ALA A 1 102 ? -4.220 10.175 9.355 1.00 96.94 102 ALA A O 1
ATOM 784 N N . VAL A 1 103 ? -4.744 9.382 7.322 1.00 96.25 103 VAL A N 1
ATOM 785 C CA . VAL A 1 103 ? -5.935 8.646 7.771 1.00 96.25 103 VAL A CA 1
ATOM 786 C C . VAL A 1 103 ? -5.556 7.566 8.782 1.00 96.25 103 VAL A C 1
ATOM 788 O O . VAL A 1 103 ? -6.187 7.474 9.834 1.00 96.25 103 VAL A O 1
ATOM 791 N N . THR A 1 104 ? -4.500 6.790 8.519 1.00 95.75 104 THR A N 1
ATOM 792 C CA . THR A 1 104 ? -4.038 5.736 9.438 1.00 95.75 104 THR A CA 1
ATOM 793 C C . THR A 1 104 ? -3.608 6.320 10.785 1.00 95.75 104 THR A C 1
ATOM 795 O O . THR A 1 104 ? -3.997 5.805 11.837 1.00 95.75 104 THR A O 1
ATOM 798 N N . MET A 1 105 ? -2.875 7.440 10.770 1.00 97.75 105 MET A N 1
ATOM 799 C CA . MET A 1 105 ? -2.463 8.141 11.986 1.00 97.75 105 MET A CA 1
ATOM 800 C C . MET A 1 105 ? -3.669 8.648 12.787 1.00 97.75 105 MET A C 1
ATOM 802 O O . MET A 1 105 ? -3.760 8.403 13.991 1.00 97.75 105 MET A O 1
ATOM 806 N N . LEU A 1 106 ? -4.621 9.312 12.126 1.00 97.38 106 LEU A N 1
ATOM 807 C CA . LEU A 1 106 ? -5.821 9.852 12.767 1.00 97.38 106 LEU A CA 1
ATOM 808 C C . LEU A 1 106 ? -6.713 8.752 13.350 1.00 97.38 106 LEU A C 1
ATOM 810 O O . LEU A 1 106 ? -7.188 8.897 14.476 1.00 97.38 106 LEU A O 1
ATOM 814 N N . LEU A 1 107 ? -6.915 7.644 12.632 1.00 96.38 107 LEU A N 1
ATOM 815 C CA . LEU A 1 107 ? -7.696 6.508 13.127 1.00 96.38 107 LEU A CA 1
ATOM 816 C C . LEU A 1 107 ? -7.031 5.845 14.338 1.00 96.38 107 LEU A C 1
ATOM 818 O O . LEU A 1 107 ? -7.721 5.554 15.317 1.00 96.38 107 LEU A O 1
ATOM 822 N N . GLY A 1 108 ? -5.705 5.674 14.318 1.00 96.50 108 GLY A N 1
ATOM 823 C CA . GLY A 1 108 ? -4.953 5.166 15.467 1.00 96.50 108 GLY A CA 1
ATOM 824 C C . GLY A 1 108 ? -5.077 6.080 16.692 1.00 96.50 108 GLY A C 1
ATOM 825 O O . GLY A 1 108 ? -5.396 5.623 17.792 1.00 96.50 108 GLY A O 1
ATOM 826 N N . LEU A 1 109 ? -4.920 7.395 16.513 1.00 97.25 109 LEU A N 1
ATOM 827 C CA . LEU A 1 109 ? -5.096 8.367 17.598 1.00 97.25 109 LEU A CA 1
ATOM 828 C C . LEU A 1 109 ? -6.535 8.388 18.129 1.00 97.25 109 LEU A C 1
ATOM 830 O O . LEU A 1 109 ? -6.730 8.420 19.344 1.00 97.25 109 LEU A O 1
ATOM 834 N N . LEU A 1 110 ? -7.539 8.317 17.252 1.00 96.38 110 LEU A N 1
ATOM 835 C CA . LEU A 1 110 ? -8.954 8.268 17.628 1.00 96.38 110 LEU A CA 1
ATOM 836 C C . LEU A 1 110 ? -9.285 7.005 18.437 1.00 96.38 110 LEU A C 1
ATOM 838 O O . LEU A 1 110 ? -9.998 7.084 19.442 1.00 96.38 110 LEU A O 1
ATOM 842 N N . GLY A 1 111 ? -8.751 5.851 18.030 1.00 95.75 111 GLY A N 1
ATOM 843 C CA . GLY A 1 111 ? -8.898 4.590 18.753 1.00 95.75 111 GLY A CA 1
ATOM 844 C C . GLY A 1 111 ? -8.259 4.660 20.142 1.00 95.75 111 GLY A C 1
ATOM 845 O O . GLY A 1 111 ? -8.920 4.395 21.151 1.00 95.75 111 GLY A O 1
ATOM 846 N N . ALA A 1 112 ? -6.999 5.097 20.220 1.00 96.50 112 ALA A N 1
ATOM 847 C CA . ALA A 1 112 ? -6.282 5.244 21.486 1.00 96.50 112 ALA A CA 1
ATOM 848 C C . ALA A 1 112 ? -6.958 6.262 22.424 1.00 96.50 112 ALA A C 1
ATOM 850 O O . ALA A 1 112 ? -7.155 5.977 23.608 1.00 96.50 112 ALA A O 1
ATOM 851 N N . TYR A 1 113 ? -7.374 7.418 21.898 1.00 95.56 113 TYR A N 1
ATOM 852 C CA . TYR A 1 113 ? -8.092 8.450 22.646 1.00 95.56 113 TYR A CA 1
ATOM 853 C C . TYR A 1 113 ? -9.439 7.943 23.171 1.00 95.56 113 TYR A C 1
ATOM 855 O O . TYR A 1 113 ? -9.743 8.118 24.353 1.00 95.56 113 TYR A O 1
ATOM 863 N N . GLY A 1 114 ? -10.222 7.269 22.322 1.00 93.50 114 GLY A N 1
ATOM 864 C CA . GLY A 1 114 ? -11.518 6.705 22.693 1.00 93.50 114 GLY A CA 1
ATOM 865 C C . GLY A 1 114 ? -11.411 5.693 23.831 1.00 93.50 114 GLY A C 1
ATOM 866 O O . GLY A 1 114 ? -12.221 5.724 24.756 1.00 93.50 114 GLY A O 1
ATOM 867 N N . ALA A 1 115 ? -10.374 4.854 23.812 1.00 93.00 115 ALA A N 1
ATOM 868 C CA . ALA A 1 115 ? -10.098 3.907 24.885 1.00 93.00 115 ALA A CA 1
ATOM 869 C C . ALA A 1 115 ? -9.579 4.589 26.157 1.00 93.00 115 ALA A C 1
ATOM 871 O O . ALA A 1 115 ? -10.022 4.261 27.255 1.00 93.00 115 ALA A O 1
ATOM 872 N N . TYR A 1 116 ? -8.668 5.558 26.030 1.00 92.69 116 TYR A N 1
ATOM 873 C CA . TYR A 1 116 ? -8.102 6.282 27.170 1.00 92.69 116 TYR A CA 1
ATOM 874 C C . TYR A 1 116 ? -9.171 7.060 27.946 1.00 92.69 116 TYR A C 1
ATOM 876 O O . TYR A 1 116 ? -9.252 6.935 29.170 1.00 92.69 116 TYR A O 1
ATOM 884 N N . LYS A 1 117 ? -10.007 7.822 27.228 1.00 91.50 117 LYS A N 1
ATOM 885 C CA . LYS A 1 117 ? -11.097 8.634 27.789 1.00 91.50 117 LYS A CA 1
ATOM 886 C C . LYS A 1 117 ? -12.392 7.864 28.021 1.00 91.50 117 LYS A C 1
ATOM 888 O O . LYS A 1 117 ? -13.346 8.463 28.502 1.00 91.50 117 LYS A O 1
ATOM 893 N N . GLU A 1 118 ? -12.442 6.582 27.656 1.00 90.19 118 GLU A N 1
ATOM 894 C CA . GLU A 1 118 ? -13.655 5.758 27.750 1.00 90.19 118 GLU A CA 1
ATOM 895 C C . GLU A 1 118 ? -14.853 6.398 27.012 1.00 90.19 118 GLU A C 1
ATOM 897 O O . GLU A 1 118 ? -16.024 6.230 27.362 1.00 90.19 118 GLU A O 1
ATOM 902 N N . HIS A 1 119 ? -14.552 7.150 25.946 1.00 90.00 119 HIS A N 1
ATOM 903 C CA . HIS A 1 119 ? -15.522 7.946 25.208 1.00 90.00 119 HIS A CA 1
ATOM 904 C C . HIS A 1 119 ? -16.199 7.100 24.125 1.00 90.00 119 HIS A C 1
ATOM 906 O O . HIS A 1 119 ? -15.660 6.885 23.036 1.00 90.00 119 HIS A O 1
ATOM 912 N N . LYS A 1 120 ? -17.423 6.648 24.418 1.00 90.00 120 LYS A N 1
ATOM 913 C CA . LYS A 1 120 ? -18.213 5.734 23.571 1.00 90.00 120 LYS A CA 1
ATOM 914 C C . LYS A 1 120 ? -18.331 6.193 22.119 1.00 90.00 120 LYS A C 1
ATOM 916 O O . LYS A 1 120 ? -18.144 5.386 21.217 1.00 90.00 120 LYS A O 1
ATOM 921 N N . ILE A 1 121 ? -18.618 7.475 21.889 1.00 92.94 121 ILE A N 1
ATOM 922 C CA . ILE A 1 121 ? -18.815 8.005 20.532 1.00 92.94 121 ILE A CA 1
ATOM 923 C C . ILE A 1 121 ? -17.519 7.881 19.720 1.00 92.94 121 ILE A C 1
ATOM 925 O O . ILE A 1 121 ? -17.564 7.446 18.577 1.00 92.94 121 ILE A O 1
ATOM 929 N N . SER A 1 122 ? -16.361 8.161 20.330 1.00 93.94 122 SER A N 1
ATOM 930 C CA . SER A 1 122 ? -15.051 8.034 19.668 1.00 93.94 122 SER A CA 1
ATOM 931 C C . SER A 1 122 ? -14.788 6.601 19.199 1.00 93.94 122 SER A C 1
ATOM 933 O O . SER A 1 122 ? -14.310 6.383 18.091 1.00 93.94 122 SER A O 1
ATOM 935 N N . LEU A 1 123 ? -15.141 5.617 20.030 1.00 94.12 123 LEU A N 1
ATOM 936 C CA . LEU A 1 123 ? -14.986 4.198 19.707 1.00 94.12 123 LEU A CA 1
ATOM 937 C C . LEU A 1 123 ? -15.970 3.719 18.641 1.00 94.12 123 LEU A C 1
ATOM 939 O O . LEU A 1 123 ? -15.600 2.911 17.794 1.00 94.12 123 LEU A O 1
ATOM 943 N N . ILE A 1 124 ? -17.203 4.234 18.653 1.00 94.81 124 ILE A N 1
ATOM 944 C CA . ILE A 1 124 ? -18.197 3.948 17.612 1.00 94.81 124 ILE A CA 1
ATOM 945 C C . ILE A 1 124 ? -17.724 4.503 16.266 1.00 94.81 124 ILE A C 1
ATOM 947 O O . ILE A 1 124 ? -17.786 3.785 15.274 1.00 94.81 124 ILE A O 1
ATOM 951 N N . VAL A 1 125 ? -17.205 5.735 16.225 1.00 96.19 125 VAL A N 1
ATOM 952 C CA . VAL A 1 125 ? -16.648 6.317 14.992 1.00 96.19 125 VAL A CA 1
ATOM 953 C C . VAL A 1 125 ? -15.481 5.471 14.485 1.00 96.19 125 VAL A C 1
ATOM 955 O O . VAL A 1 125 ? -15.486 5.082 13.322 1.00 96.19 125 VAL A O 1
ATOM 958 N N . PHE A 1 126 ? -14.538 5.103 15.360 1.00 95.69 126 PHE A N 1
ATOM 959 C CA . PHE A 1 126 ? -13.445 4.196 15.003 1.00 95.69 126 PHE A CA 1
ATOM 960 C C . PHE A 1 126 ? -13.966 2.870 14.422 1.00 95.69 126 PHE A C 1
ATOM 962 O O . PHE A 1 126 ? -13.524 2.454 13.356 1.00 95.69 126 PHE A O 1
ATOM 969 N N . LEU A 1 127 ? -14.948 2.233 15.071 1.00 96.38 127 LEU A N 1
ATOM 970 C CA . LEU A 1 127 ? -15.549 0.985 14.593 1.00 96.38 127 LEU A CA 1
ATOM 971 C C . LEU A 1 127 ? -16.175 1.143 13.199 1.00 96.38 127 LEU A C 1
ATOM 973 O O . LEU A 1 127 ? -15.939 0.307 12.333 1.00 96.38 127 LEU A O 1
ATOM 977 N N . VAL A 1 128 ? -16.941 2.213 12.968 1.00 96.88 128 VAL A N 1
ATOM 978 C CA . VAL A 1 128 ? -17.567 2.490 11.665 1.00 96.88 128 VAL A CA 1
ATOM 979 C C . VAL A 1 128 ? -16.505 2.690 10.583 1.00 96.88 128 VAL A C 1
ATOM 981 O O . VAL A 1 128 ? -16.615 2.097 9.511 1.00 96.88 128 VAL A O 1
ATOM 984 N N . CYS A 1 129 ? -15.450 3.458 10.863 1.00 95.94 129 CYS A N 1
ATOM 985 C CA . CYS A 1 129 ? -14.336 3.641 9.933 1.00 95.94 129 CYS A CA 1
ATOM 986 C C . CYS A 1 129 ? -13.642 2.315 9.598 1.00 95.94 129 CYS A C 1
ATOM 988 O O . CYS A 1 129 ? -13.356 2.061 8.430 1.00 95.94 129 CYS A O 1
ATOM 990 N N . MET A 1 130 ? -13.425 1.447 10.591 1.00 95.06 130 MET A N 1
ATOM 991 C CA . MET A 1 130 ? -12.829 0.125 10.376 1.00 95.06 130 MET A CA 1
ATOM 992 C C . MET A 1 130 ? -13.717 -0.771 9.507 1.00 95.06 130 MET A C 1
ATOM 994 O O . MET A 1 130 ? -13.208 -1.412 8.594 1.00 95.06 130 MET A O 1
ATOM 998 N N . VAL A 1 131 ? -15.038 -0.764 9.722 1.00 96.19 131 VAL A N 1
ATOM 999 C CA . VAL A 1 131 ? -15.993 -1.507 8.879 1.00 96.19 131 VAL A CA 1
ATOM 1000 C C . VAL A 1 131 ? -15.934 -1.019 7.431 1.00 96.19 131 VAL A C 1
ATOM 1002 O O . VAL A 1 131 ? -15.816 -1.832 6.516 1.00 96.19 131 VAL A O 1
ATOM 1005 N N . ILE A 1 132 ? -15.972 0.299 7.211 1.00 95.94 132 ILE A N 1
ATOM 1006 C CA . ILE A 1 132 ? -15.872 0.882 5.864 1.00 95.94 132 ILE A CA 1
ATOM 1007 C C . ILE A 1 132 ? -14.535 0.498 5.218 1.00 95.94 132 ILE A C 1
ATOM 1009 O O . ILE A 1 132 ? -14.518 0.044 4.075 1.00 95.94 132 ILE A O 1
ATOM 1013 N N . GLY A 1 133 ? -13.428 0.606 5.958 1.00 93.94 133 GLY A N 1
ATOM 1014 C CA . GLY A 1 133 ? -12.101 0.209 5.488 1.00 93.94 133 GLY A CA 1
ATOM 1015 C C . GLY A 1 133 ? -12.035 -1.265 5.088 1.00 93.94 133 GLY A C 1
ATOM 1016 O O . GLY A 1 133 ? -11.537 -1.588 4.012 1.00 93.94 133 GLY A O 1
ATOM 1017 N N . SER A 1 134 ? -12.606 -2.166 5.892 1.00 93.56 134 SER A N 1
ATOM 1018 C CA . SER A 1 134 ? -12.696 -3.590 5.555 1.00 93.56 134 SER A CA 1
ATOM 1019 C C . SER A 1 134 ? -13.498 -3.842 4.278 1.00 93.56 134 SER A C 1
ATOM 1021 O O . SER A 1 134 ? -13.082 -4.654 3.455 1.00 93.56 134 SER A O 1
ATOM 1023 N N . LEU A 1 135 ? -14.606 -3.127 4.065 1.00 94.00 135 LEU A N 1
ATOM 1024 C CA . LEU A 1 135 ? -15.382 -3.247 2.828 1.00 94.00 135 LEU A CA 1
ATOM 1025 C C . LEU A 1 135 ? -14.588 -2.775 1.606 1.00 94.00 135 LEU A C 1
ATOM 1027 O O . LEU A 1 135 ? -14.619 -3.445 0.575 1.00 94.00 135 LEU A O 1
ATOM 1031 N N . VAL A 1 136 ? -13.855 -1.663 1.721 1.00 93.00 136 VAL A N 1
ATOM 1032 C CA . VAL A 1 136 ? -12.982 -1.163 0.646 1.00 93.00 136 VAL A CA 1
ATOM 1033 C C . VAL A 1 136 ? -11.884 -2.176 0.329 1.00 93.00 136 VAL A C 1
ATOM 1035 O O . VAL A 1 136 ? -11.695 -2.503 -0.838 1.00 93.00 136 VAL A O 1
ATOM 1038 N N . MET A 1 137 ? -11.226 -2.739 1.348 1.00 91.38 137 MET A N 1
ATOM 1039 C CA . MET A 1 137 ? -10.192 -3.765 1.161 1.00 91.38 137 MET A CA 1
ATOM 1040 C C . MET A 1 137 ? -10.726 -5.024 0.479 1.00 91.38 137 MET A C 1
ATOM 1042 O O . MET A 1 137 ? -10.042 -5.594 -0.360 1.00 91.38 137 MET A O 1
ATOM 1046 N N . ILE A 1 138 ? -11.945 -5.463 0.797 1.00 90.88 138 ILE A N 1
ATOM 1047 C CA . ILE A 1 138 ? -12.559 -6.618 0.126 1.00 90.88 138 ILE A CA 1
ATOM 1048 C C . ILE A 1 138 ? -12.885 -6.274 -1.335 1.00 90.88 138 ILE A C 1
ATOM 1050 O O . ILE A 1 138 ? -12.624 -7.072 -2.235 1.00 90.88 138 ILE A O 1
ATOM 1054 N N . ARG A 1 139 ? -13.428 -5.074 -1.584 1.00 91.88 139 ARG A N 1
ATOM 1055 C CA . ARG A 1 139 ? -13.787 -4.600 -2.930 1.00 91.88 139 ARG A CA 1
ATOM 1056 C C . ARG A 1 139 ? -12.578 -4.465 -3.852 1.00 91.88 139 ARG A C 1
ATOM 1058 O O . ARG A 1 139 ? -12.720 -4.765 -5.031 1.00 91.88 139 ARG A O 1
ATOM 1065 N N . SER A 1 140 ? -11.428 -4.030 -3.338 1.00 87.56 140 SER A N 1
ATOM 1066 C CA . SER A 1 140 ? -10.185 -3.929 -4.112 1.00 87.56 140 SER A CA 1
ATOM 1067 C C . SER A 1 140 ? -9.362 -5.220 -4.105 1.00 87.56 140 SER A C 1
ATOM 1069 O O . SER A 1 140 ? -8.723 -5.541 -5.100 1.00 87.56 140 SER A O 1
ATOM 1071 N N . GLY A 1 141 ? -9.395 -5.990 -3.017 1.00 88.94 141 GLY A N 1
ATOM 1072 C CA . GLY A 1 141 ? -8.589 -7.198 -2.845 1.00 88.94 141 GLY A CA 1
ATOM 1073 C C . GLY A 1 141 ? -9.052 -8.378 -3.697 1.00 88.94 141 GLY A C 1
ATOM 1074 O O . GLY A 1 141 ? -8.213 -9.078 -4.262 1.00 88.94 141 GLY A O 1
ATOM 1075 N N . ILE A 1 142 ? -10.369 -8.591 -3.835 1.00 89.50 142 ILE A N 1
ATOM 1076 C CA . ILE A 1 142 ? -10.904 -9.709 -4.633 1.00 89.50 142 ILE A CA 1
ATOM 1077 C C . ILE A 1 142 ? -10.493 -9.594 -6.113 1.00 89.50 142 ILE A C 1
ATOM 1079 O O . ILE A 1 142 ? -9.938 -10.565 -6.627 1.00 89.50 142 ILE A O 1
ATOM 1083 N N . PRO A 1 143 ? -10.700 -8.455 -6.811 1.00 89.69 143 PRO A N 1
ATOM 1084 C CA . PRO A 1 143 ? -10.267 -8.316 -8.200 1.00 89.69 143 PRO A CA 1
ATOM 1085 C C . PRO A 1 143 ? -8.773 -8.571 -8.383 1.00 89.69 143 PRO A C 1
ATOM 1087 O O . PRO A 1 143 ? -8.400 -9.283 -9.307 1.00 89.69 143 PRO A O 1
ATOM 1090 N N . THR A 1 144 ? -7.925 -8.068 -7.480 1.00 86.50 144 THR A N 1
ATOM 1091 C CA . THR A 1 144 ? -6.471 -8.288 -7.532 1.00 86.50 144 THR A CA 1
ATOM 1092 C C . THR A 1 144 ? -6.116 -9.771 -7.440 1.00 86.50 144 THR A C 1
ATOM 1094 O O . THR A 1 144 ? -5.289 -10.250 -8.211 1.00 86.50 144 THR A O 1
ATOM 1097 N N . ALA A 1 145 ? -6.774 -10.523 -6.553 1.00 88.94 145 ALA A N 1
ATOM 1098 C CA . ALA A 1 145 ? -6.562 -11.964 -6.425 1.00 88.94 145 ALA A CA 1
ATOM 1099 C C . ALA A 1 145 ? -7.045 -12.754 -7.658 1.00 88.94 145 ALA A C 1
ATOM 1101 O O . ALA A 1 145 ? -6.437 -13.755 -8.026 1.00 88.94 145 ALA A O 1
ATOM 1102 N N . VAL A 1 146 ? -8.122 -12.304 -8.311 1.00 91.00 146 VAL A N 1
ATOM 1103 C CA . VAL A 1 146 ? -8.696 -12.965 -9.498 1.00 91.00 146 VAL A CA 1
ATOM 1104 C C . VAL A 1 146 ? -7.930 -12.628 -10.781 1.00 91.00 146 VAL A C 1
ATOM 1106 O O . VAL A 1 146 ? -7.778 -13.487 -11.648 1.00 91.00 146 VAL A O 1
ATOM 1109 N N . LEU A 1 147 ? -7.441 -11.392 -10.908 1.00 87.88 147 LEU A N 1
ATOM 1110 C CA . LEU A 1 147 ? -6.640 -10.927 -12.048 1.00 87.88 147 LEU A CA 1
ATOM 1111 C C . LEU A 1 147 ? -5.200 -11.435 -11.991 1.00 87.88 147 LEU A C 1
ATOM 1113 O O . LEU A 1 147 ? -4.523 -11.494 -13.012 1.00 87.88 147 LEU A O 1
ATOM 1117 N N . ARG A 1 148 ? -4.742 -11.836 -10.807 1.00 89.38 148 ARG A N 1
ATOM 1118 C CA . ARG A 1 148 ? -3.399 -12.343 -10.548 1.00 89.38 148 ARG A CA 1
ATOM 1119 C C . ARG A 1 148 ? -2.892 -13.384 -11.565 1.00 89.38 148 ARG A C 1
ATOM 1121 O O . ARG A 1 148 ? -1.827 -13.146 -12.121 1.00 89.38 148 ARG A O 1
ATOM 1128 N N . PRO A 1 149 ? -3.617 -14.480 -11.863 1.00 88.50 149 PRO A N 1
ATOM 1129 C CA . PRO A 1 149 ? -3.194 -15.460 -12.870 1.00 88.50 149 PRO A CA 1
ATOM 1130 C C . PRO A 1 149 ? -3.306 -14.966 -14.321 1.00 88.50 149 PRO A C 1
ATOM 1132 O O . PRO A 1 149 ? -2.734 -15.577 -15.213 1.00 88.50 149 PRO A O 1
ATOM 1135 N N . GLN A 1 150 ? -4.054 -13.890 -14.580 1.00 90.75 150 GLN A N 1
ATOM 1136 C CA . GLN A 1 150 ? -4.285 -13.355 -15.929 1.00 90.75 150 GLN A CA 1
ATOM 1137 C C . GLN A 1 150 ? -3.299 -12.239 -16.296 1.00 90.75 150 GLN A C 1
ATOM 1139 O O . GLN A 1 150 ? -3.213 -11.852 -17.460 1.00 90.75 150 GLN A O 1
ATOM 1144 N N . VAL A 1 151 ? -2.561 -11.711 -15.311 1.00 90.50 151 VAL A N 1
ATOM 1145 C CA . VAL A 1 151 ? -1.686 -10.547 -15.493 1.00 90.50 151 VAL A CA 1
ATOM 1146 C C . VAL A 1 151 ? -0.579 -10.808 -16.510 1.00 90.50 151 VAL A C 1
ATOM 1148 O O . VAL A 1 151 ? -0.221 -9.896 -17.247 1.00 90.50 151 VAL A O 1
ATOM 1151 N N . GLU A 1 152 ? -0.074 -12.042 -16.576 1.00 90.50 152 GLU A N 1
ATOM 1152 C CA . GLU A 1 152 ? 1.008 -12.408 -17.485 1.00 90.50 152 GLU A CA 1
ATOM 1153 C C . GLU A 1 152 ? 0.573 -12.281 -18.944 1.00 90.50 152 GLU A C 1
ATOM 1155 O O . GLU A 1 152 ? 1.151 -11.481 -19.675 1.00 90.50 152 GLU A O 1
ATOM 1160 N N . GLY A 1 153 ? -0.512 -12.961 -19.328 1.00 91.94 153 GLY A N 1
ATOM 1161 C CA . GLY A 1 153 ? -1.042 -12.893 -20.692 1.00 91.94 153 GLY A CA 1
ATOM 1162 C C . GLY A 1 153 ? -1.531 -11.495 -21.076 1.00 91.94 153 GLY A C 1
ATOM 1163 O O . GLY A 1 153 ? -1.298 -11.046 -22.194 1.00 91.94 153 GLY A O 1
ATOM 1164 N N . PHE A 1 154 ? -2.146 -10.764 -20.138 1.00 91.12 154 PHE A N 1
ATOM 1165 C CA . PHE A 1 154 ? -2.581 -9.387 -20.391 1.00 91.12 154 PHE A CA 1
ATOM 1166 C C . PHE A 1 154 ? -1.402 -8.448 -20.678 1.00 91.12 154 PHE A C 1
ATOM 1168 O O . PHE A 1 154 ? -1.457 -7.633 -21.599 1.00 91.12 154 PHE A O 1
ATOM 1175 N N . LEU A 1 155 ? -0.328 -8.544 -19.891 1.00 92.19 155 LEU A N 1
ATOM 1176 C CA . LEU A 1 155 ? 0.870 -7.742 -20.120 1.00 92.19 155 LEU A CA 1
ATOM 1177 C C . LEU A 1 155 ? 1.603 -8.193 -21.383 1.00 92.19 155 LEU A C 1
ATOM 1179 O O . LEU A 1 155 ? 2.067 -7.336 -22.126 1.00 92.19 155 LEU A O 1
ATOM 1183 N N . GLU A 1 156 ? 1.684 -9.494 -21.658 1.00 94.00 156 GLU A N 1
ATOM 1184 C CA . GLU A 1 156 ? 2.293 -10.021 -22.884 1.00 94.00 156 GLU A CA 1
ATOM 1185 C C . GLU A 1 156 ? 1.632 -9.442 -24.139 1.00 94.00 156 GLU A C 1
ATOM 1187 O O . GLU A 1 156 ? 2.326 -8.928 -25.018 1.00 94.00 156 GLU A O 1
ATOM 1192 N N . GLU A 1 157 ? 0.297 -9.440 -24.194 1.00 94.00 157 GLU A N 1
ATOM 1193 C CA . GLU A 1 157 ? -0.480 -8.849 -25.288 1.00 94.00 157 GLU A CA 1
ATOM 1194 C C . GLU A 1 157 ? -0.184 -7.349 -25.430 1.00 94.00 157 GLU A C 1
ATOM 1196 O O . GLU A 1 157 ? 0.117 -6.863 -26.521 1.00 94.00 157 GLU A O 1
ATOM 1201 N N . LYS A 1 158 ? -0.177 -6.613 -24.312 1.00 91.38 158 LYS A N 1
ATOM 1202 C CA . LYS A 1 158 ? 0.083 -5.166 -24.312 1.00 91.38 158 LYS A CA 1
ATOM 1203 C C . LYS A 1 158 ? 1.502 -4.805 -24.726 1.00 91.38 158 LYS A C 1
ATOM 1205 O O . LYS A 1 158 ? 1.699 -3.817 -25.427 1.00 91.38 158 LYS A O 1
ATOM 1210 N N . PHE A 1 159 ? 2.491 -5.592 -24.316 1.00 91.94 159 PHE A N 1
ATOM 1211 C CA . PHE A 1 159 ? 3.866 -5.403 -24.762 1.00 91.94 159 PHE A CA 1
ATOM 1212 C C . PHE A 1 159 ? 4.049 -5.820 -26.221 1.00 91.94 159 PHE A C 1
ATOM 1214 O O . PHE A 1 159 ? 4.820 -5.184 -26.933 1.00 91.94 159 PHE A O 1
ATOM 1221 N N . SER A 1 160 ? 3.298 -6.813 -26.694 1.00 93.06 160 SER A N 1
ATOM 1222 C CA . SER A 1 160 ? 3.297 -7.218 -28.102 1.00 93.06 160 SER A CA 1
ATOM 1223 C C . SER A 1 160 ? 2.755 -6.124 -29.029 1.00 93.06 160 SER A C 1
ATOM 1225 O O . SER A 1 160 ? 3.288 -5.939 -30.120 1.00 93.06 160 SER A O 1
ATOM 1227 N N . GLU A 1 161 ? 1.768 -5.335 -28.586 1.00 91.69 161 GLU A N 1
ATOM 1228 C CA . GLU A 1 161 ? 1.248 -4.165 -29.323 1.00 91.69 161 GLU A CA 1
ATOM 1229 C C . GLU A 1 161 ? 2.307 -3.064 -29.557 1.00 91.69 161 GLU A C 1
ATOM 1231 O O . GLU A 1 161 ? 2.138 -2.230 -30.446 1.00 91.69 161 GLU A O 1
ATOM 1236 N N . LEU A 1 162 ? 3.400 -3.046 -28.781 1.00 88.50 162 LEU A N 1
ATOM 1237 C CA . LEU A 1 162 ? 4.493 -2.074 -28.926 1.00 88.50 162 LEU A CA 1
ATOM 1238 C C . LEU A 1 162 ? 5.514 -2.468 -30.001 1.00 88.50 162 LEU A C 1
ATOM 1240 O O . LEU A 1 162 ? 6.402 -1.670 -30.316 1.00 88.50 162 LEU A O 1
ATOM 1244 N N . LEU A 1 163 ? 5.431 -3.687 -30.542 1.00 91.31 163 LEU A N 1
ATOM 1245 C CA . LEU A 1 163 ? 6.351 -4.145 -31.573 1.00 91.31 163 LEU A CA 1
ATOM 1246 C C . LEU A 1 163 ? 5.897 -3.678 -32.973 1.00 91.31 163 LEU A C 1
ATOM 1248 O O . LEU A 1 163 ? 4.707 -3.705 -33.286 1.00 91.31 163 LEU A O 1
ATOM 1252 N N . PRO A 1 164 ? 6.840 -3.312 -33.859 1.00 91.81 164 PRO A N 1
ATOM 1253 C CA . PRO A 1 164 ? 8.279 -3.257 -33.616 1.00 91.81 164 PRO A CA 1
ATOM 1254 C C . PRO A 1 164 ? 8.689 -1.960 -32.889 1.00 91.81 164 PRO A C 1
ATOM 1256 O O . PRO A 1 164 ? 8.186 -0.871 -33.176 1.00 91.81 164 PRO A O 1
ATOM 1259 N N . LEU A 1 165 ? 9.653 -2.062 -31.967 1.00 88.94 165 LEU A N 1
ATOM 1260 C CA . LEU A 1 165 ? 10.039 -0.964 -31.066 1.00 88.94 165 LEU A CA 1
ATOM 1261 C C . LEU A 1 165 ? 10.607 0.255 -31.808 1.00 88.94 165 LEU A C 1
ATOM 1263 O O . LEU A 1 165 ? 10.508 1.389 -31.338 1.00 88.94 165 LEU A O 1
ATOM 1267 N N . ASN A 1 166 ? 11.163 0.050 -33.002 1.00 84.81 166 ASN A N 1
ATOM 1268 C CA . ASN A 1 166 ? 11.658 1.128 -33.856 1.00 84.81 166 ASN A CA 1
ATOM 1269 C C . ASN A 1 166 ? 10.539 2.051 -34.382 1.00 84.81 166 ASN A C 1
ATOM 1271 O O . ASN A 1 166 ? 10.816 3.216 -34.669 1.00 84.81 166 ASN A O 1
ATOM 1275 N N . MET A 1 167 ? 9.289 1.585 -34.452 1.00 88.31 167 MET A N 1
ATOM 1276 C CA . MET A 1 167 ? 8.128 2.373 -34.895 1.00 88.31 167 MET A CA 1
ATOM 1277 C C . MET A 1 167 ? 7.300 2.938 -33.733 1.00 88.31 167 MET A C 1
ATOM 1279 O O . MET A 1 167 ? 6.403 3.748 -33.961 1.00 88.31 167 MET A O 1
ATOM 1283 N N . ALA A 1 168 ? 7.621 2.560 -32.493 1.00 88.88 168 ALA A N 1
ATOM 1284 C CA . ALA A 1 168 ? 6.956 3.062 -31.297 1.00 88.88 168 ALA A CA 1
ATOM 1285 C C . ALA A 1 168 ? 7.155 4.580 -31.104 1.00 88.88 168 ALA A C 1
ATOM 1287 O O . ALA A 1 168 ? 8.114 5.186 -31.611 1.00 88.88 168 ALA A O 1
ATOM 1288 N N . THR A 1 169 ? 6.248 5.206 -30.351 1.00 90.50 169 THR A N 1
ATOM 1289 C CA . THR A 1 169 ? 6.309 6.643 -30.046 1.00 90.50 169 THR A CA 1
ATOM 1290 C C . THR A 1 169 ? 7.531 6.982 -29.186 1.00 90.50 169 THR A C 1
ATOM 1292 O O . THR A 1 169 ? 8.137 6.116 -28.553 1.00 90.50 169 THR A O 1
ATOM 1295 N N . ILE A 1 170 ? 7.912 8.263 -29.137 1.00 88.25 170 ILE A N 1
ATOM 1296 C CA . ILE A 1 170 ? 9.082 8.718 -28.364 1.00 88.25 170 ILE A CA 1
ATOM 1297 C C . ILE A 1 170 ? 8.940 8.355 -26.877 1.00 88.25 170 ILE A C 1
ATOM 1299 O O . ILE A 1 170 ? 9.895 7.868 -26.280 1.00 88.25 170 ILE A O 1
ATOM 1303 N N . SER A 1 171 ? 7.745 8.520 -26.299 1.00 86.56 171 SER A N 1
ATOM 1304 C CA . SER A 1 171 ? 7.479 8.169 -24.899 1.00 86.56 171 SER A CA 1
ATOM 1305 C C . SER A 1 171 ? 7.591 6.664 -24.642 1.00 86.56 171 SER A C 1
ATOM 1307 O O . SER A 1 171 ? 8.196 6.255 -23.654 1.00 86.56 171 SER A O 1
ATOM 1309 N N . GLN A 1 172 ? 7.081 5.830 -25.553 1.00 87.25 172 GLN A N 1
ATOM 1310 C CA . GLN A 1 172 ? 7.196 4.371 -25.464 1.00 87.25 172 GLN A CA 1
ATOM 1311 C C . GLN A 1 172 ? 8.657 3.913 -25.564 1.00 87.25 172 GLN A C 1
ATOM 1313 O O . GLN A 1 172 ? 9.098 3.076 -24.780 1.00 87.25 172 GLN A O 1
ATOM 1318 N N . LYS A 1 173 ? 9.435 4.502 -26.479 1.00 89.00 173 LYS A N 1
ATOM 1319 C CA . LYS A 1 173 ? 10.874 4.230 -26.599 1.00 89.00 173 LYS A CA 1
ATOM 1320 C C . LYS A 1 173 ? 11.637 4.649 -25.349 1.00 89.00 173 LYS A C 1
ATOM 1322 O O . LYS A 1 173 ? 12.465 3.884 -24.873 1.00 89.00 173 LYS A O 1
ATOM 1327 N N . HIS A 1 174 ? 11.341 5.825 -24.796 1.00 89.31 174 HIS A N 1
ATOM 1328 C CA . HIS A 1 174 ? 11.957 6.297 -23.556 1.00 89.31 174 HIS A CA 1
ATOM 1329 C C . HIS A 1 174 ? 11.683 5.336 -22.391 1.00 89.31 174 HIS A C 1
ATOM 1331 O O . HIS A 1 174 ? 12.613 4.924 -21.703 1.00 89.31 174 HIS A O 1
ATOM 1337 N N . PHE A 1 175 ? 10.432 4.891 -22.238 1.00 88.69 175 PHE A N 1
ATOM 1338 C CA . PHE A 1 175 ? 10.054 3.897 -21.234 1.00 88.69 175 PHE A CA 1
ATOM 1339 C C . PHE A 1 175 ? 10.853 2.591 -21.376 1.00 88.69 175 PHE A C 1
ATOM 1341 O O . PHE A 1 175 ? 11.448 2.116 -20.408 1.00 88.69 175 PHE A O 1
ATOM 1348 N N . VAL A 1 176 ? 10.922 2.029 -22.589 1.00 91.62 176 VAL A N 1
ATOM 1349 C CA . VAL A 1 176 ? 11.656 0.779 -22.842 1.00 91.62 176 VAL A CA 1
ATOM 1350 C C . VAL A 1 176 ? 13.165 0.958 -22.640 1.00 91.62 176 VAL A C 1
ATOM 1352 O O . VAL A 1 176 ? 13.800 0.080 -22.062 1.00 91.62 176 VAL A O 1
ATOM 1355 N N . ASN A 1 177 ? 13.744 2.092 -23.038 1.00 91.81 177 ASN A N 1
ATOM 1356 C CA . ASN A 1 177 ? 15.170 2.378 -22.853 1.00 91.81 177 ASN A CA 1
ATOM 1357 C C . ASN A 1 177 ? 15.548 2.529 -21.369 1.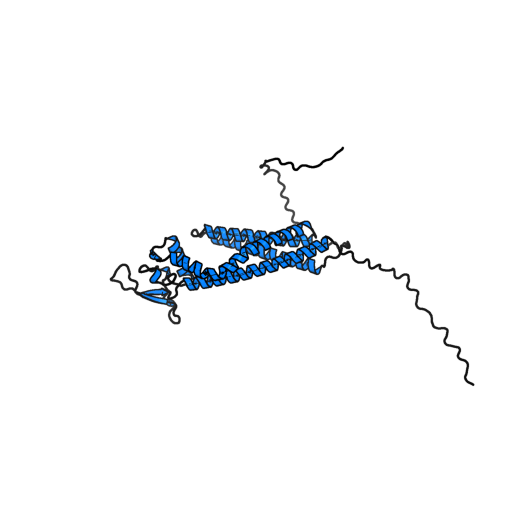00 91.81 177 ASN A C 1
ATOM 1359 O O . ASN A 1 177 ? 16.578 2.006 -20.932 1.00 91.81 177 ASN A O 1
ATOM 1363 N N . ASN A 1 178 ? 14.702 3.188 -20.573 1.00 90.62 178 ASN A N 1
ATOM 1364 C CA . ASN A 1 178 ? 14.899 3.316 -19.126 1.00 90.62 178 ASN A CA 1
ATOM 1365 C C . ASN A 1 178 ? 14.789 1.958 -18.436 1.00 90.62 178 ASN A C 1
ATOM 1367 O O . ASN A 1 178 ? 15.597 1.631 -17.565 1.00 90.62 178 ASN A O 1
ATOM 1371 N N . MET A 1 179 ? 13.831 1.136 -18.867 1.00 92.56 179 MET A N 1
ATOM 1372 C CA . MET A 1 179 ? 13.685 -0.232 -18.385 1.00 92.56 179 MET A CA 1
ATOM 1373 C C . MET A 1 179 ? 14.922 -1.080 -18.718 1.00 92.56 179 MET A C 1
ATOM 1375 O O . MET A 1 179 ? 15.437 -1.756 -17.834 1.00 92.56 179 MET A O 1
ATOM 1379 N N . GLN A 1 180 ? 15.431 -1.016 -19.951 1.00 93.25 180 GLN A N 1
ATOM 1380 C CA . GLN A 1 180 ? 16.635 -1.741 -20.384 1.00 93.25 180 GLN A CA 1
ATOM 1381 C C . GLN A 1 180 ? 17.867 -1.374 -19.556 1.00 93.25 180 GLN A C 1
ATOM 1383 O O . GLN A 1 180 ? 18.575 -2.260 -19.083 1.00 93.25 180 GLN A O 1
ATOM 1388 N N . THR A 1 181 ? 18.066 -0.076 -19.315 1.00 90.38 181 THR A N 1
ATOM 1389 C CA . THR A 1 181 ? 19.183 0.433 -18.507 1.00 90.38 181 THR A CA 1
ATOM 1390 C C . THR A 1 181 ? 19.058 -0.006 -17.045 1.00 90.38 181 THR A C 1
ATOM 1392 O O . THR A 1 181 ? 20.048 -0.378 -16.424 1.00 90.38 181 THR A O 1
ATOM 1395 N N . SER A 1 182 ? 17.836 -0.004 -16.502 1.00 90.44 182 SER A N 1
ATOM 1396 C CA . SER A 1 182 ? 17.567 -0.330 -15.092 1.00 90.44 182 SER A CA 1
ATOM 1397 C C . SER A 1 182 ? 17.588 -1.832 -14.795 1.00 90.44 182 SER A C 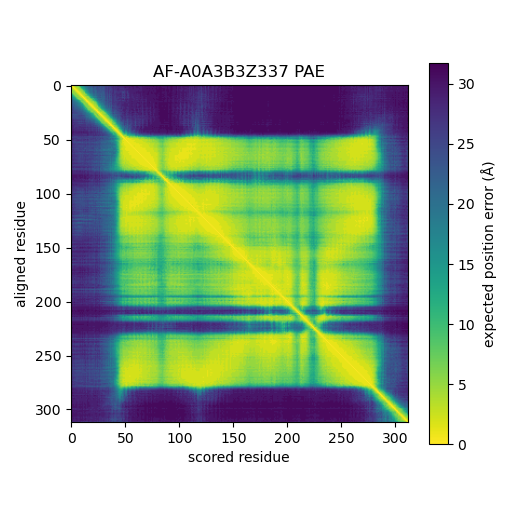1
ATOM 1399 O O . SER A 1 182 ? 17.916 -2.235 -13.683 1.00 90.44 182 SER A O 1
ATOM 1401 N N . LEU A 1 183 ? 17.192 -2.661 -15.766 1.00 91.19 183 LEU A N 1
ATOM 1402 C CA . LEU A 1 183 ? 17.085 -4.117 -15.624 1.00 91.19 183 LEU A CA 1
ATOM 1403 C C . LEU A 1 183 ? 18.221 -4.880 -16.321 1.00 91.19 183 LEU A C 1
ATOM 1405 O O . LEU A 1 183 ? 18.231 -6.110 -16.268 1.00 91.19 183 LEU A O 1
ATOM 1409 N N . HIS A 1 184 ? 19.159 -4.176 -16.963 1.00 91.50 184 HIS A N 1
ATOM 1410 C CA . HIS A 1 184 ? 20.288 -4.752 -17.702 1.00 91.50 184 HIS A CA 1
ATOM 1411 C C . HIS A 1 184 ? 19.848 -5.833 -18.705 1.00 91.50 184 HIS A C 1
ATOM 1413 O O . HIS A 1 184 ? 20.299 -6.981 -18.681 1.00 91.50 184 HIS A O 1
ATOM 1419 N N . CYS A 1 185 ? 18.910 -5.465 -19.573 1.00 93.19 185 CYS A N 1
ATOM 1420 C CA . CYS A 1 185 ? 18.283 -6.338 -20.563 1.00 93.19 185 CYS A CA 1
ATOM 1421 C C . CYS A 1 185 ? 18.170 -5.622 -21.916 1.00 93.19 185 CYS A C 1
ATOM 1423 O O . CYS A 1 185 ? 18.292 -4.401 -21.980 1.00 93.19 185 CYS A O 1
ATOM 1425 N N . CYS A 1 186 ? 17.943 -6.360 -23.008 1.00 92.88 186 CYS A N 1
ATOM 1426 C CA . CYS A 1 186 ? 17.784 -5.767 -24.338 1.00 92.88 186 CYS A CA 1
ATOM 1427 C C . CYS A 1 186 ? 16.570 -6.320 -25.091 1.00 92.88 186 CYS A C 1
ATOM 1429 O O . CYS A 1 186 ? 16.410 -7.530 -25.253 1.00 92.88 186 CYS A O 1
ATOM 1431 N N . GLY A 1 187 ? 15.740 -5.403 -25.596 1.00 93.25 187 GLY A N 1
ATOM 1432 C CA . GLY A 1 187 ? 14.458 -5.724 -26.230 1.00 93.25 187 GLY A CA 1
ATOM 1433 C C . GLY A 1 187 ? 13.376 -6.167 -25.239 1.00 93.25 187 GLY A C 1
ATOM 1434 O O . GLY A 1 187 ? 13.646 -6.376 -24.055 1.00 93.25 187 GLY A O 1
ATOM 1435 N N . LEU A 1 188 ? 12.132 -6.278 -25.708 1.00 93.56 188 LEU A N 1
ATOM 1436 C CA . LEU A 1 188 ? 11.027 -6.758 -24.875 1.00 93.56 188 LEU A CA 1
ATOM 1437 C C . LEU A 1 188 ? 11.087 -8.279 -24.776 1.00 93.56 188 LEU A C 1
ATOM 1439 O O . LEU A 1 188 ? 11.287 -8.818 -23.689 1.00 93.56 188 LEU A O 1
ATOM 1443 N N . PHE A 1 189 ? 11.004 -8.945 -25.922 1.00 94.50 189 PHE A N 1
ATOM 1444 C CA . PHE A 1 189 ? 11.092 -10.393 -26.072 1.00 94.50 189 PHE A CA 1
ATOM 1445 C C . PHE A 1 189 ? 12.429 -10.815 -26.690 1.00 94.50 189 PHE A C 1
ATOM 1447 O O . PHE A 1 189 ? 12.907 -11.918 -26.427 1.00 94.50 189 PHE A O 1
ATOM 1454 N N . SER A 1 190 ? 13.061 -9.935 -27.476 1.00 92.38 190 SER A N 1
ATOM 1455 C CA . SER A 1 190 ? 14.379 -10.155 -28.076 1.00 92.38 190 SER A CA 1
ATOM 1456 C C . SER A 1 190 ? 15.034 -8.839 -28.509 1.00 92.38 190 SER A C 1
ATOM 1458 O O . SER A 1 190 ? 14.367 -7.871 -28.858 1.00 92.38 190 SER A O 1
ATOM 1460 N N . TYR A 1 191 ? 16.365 -8.803 -28.602 1.00 88.19 191 TYR A N 1
ATOM 1461 C CA . TYR A 1 191 ? 17.096 -7.666 -29.188 1.00 88.19 191 TYR A CA 1
ATOM 1462 C C . TYR A 1 191 ? 16.657 -7.335 -30.630 1.00 88.19 191 TYR A C 1
ATOM 1464 O O . TYR A 1 191 ? 16.785 -6.194 -31.068 1.00 88.19 191 TYR A O 1
ATOM 1472 N N . THR A 1 192 ? 16.116 -8.320 -31.359 1.00 90.25 192 THR A N 1
ATOM 1473 C CA . THR A 1 192 ? 15.577 -8.156 -32.719 1.00 90.25 192 THR A CA 1
ATOM 1474 C C . THR A 1 192 ? 14.313 -7.305 -32.775 1.00 90.25 192 THR A C 1
ATOM 1476 O O . THR A 1 192 ? 13.937 -6.875 -33.858 1.00 90.25 192 THR A O 1
ATOM 1479 N N . ASP A 1 193 ? 13.675 -7.019 -31.638 1.00 91.50 193 ASP A N 1
ATOM 1480 C CA . ASP A 1 193 ? 12.484 -6.162 -31.564 1.00 91.50 193 ASP A CA 1
ATOM 1481 C C . ASP A 1 193 ? 12.777 -4.724 -32.039 1.00 91.50 193 ASP A C 1
ATOM 1483 O O . ASP A 1 193 ? 11.871 -3.994 -32.450 1.00 91.50 193 ASP A O 1
ATOM 1487 N N . TRP A 1 194 ? 14.054 -4.325 -32.012 1.00 88.62 194 TRP A N 1
ATOM 1488 C CA . TRP A 1 194 ? 14.570 -3.062 -32.548 1.00 88.62 194 TRP A CA 1
ATOM 1489 C C . TRP A 1 194 ? 14.896 -3.105 -34.046 1.00 88.62 194 TRP A C 1
ATOM 1491 O O . TRP A 1 194 ? 15.265 -2.082 -34.625 1.00 88.62 194 TRP A O 1
ATOM 1501 N N . ASN A 1 195 ? 14.746 -4.264 -34.690 1.00 87.12 195 ASN A N 1
ATOM 1502 C CA . ASN A 1 195 ? 15.243 -4.534 -36.034 1.00 87.12 195 ASN A CA 1
ATOM 1503 C C . ASN A 1 195 ? 16.741 -4.183 -36.147 1.00 87.12 195 ASN A C 1
ATOM 1505 O O . ASN A 1 195 ? 17.564 -4.779 -35.455 1.00 87.12 195 ASN A O 1
ATOM 1509 N N . GLU A 1 196 ? 17.098 -3.227 -37.005 1.00 80.06 196 GLU A N 1
ATOM 1510 C CA . GLU A 1 196 ? 18.484 -2.793 -37.230 1.00 80.06 196 GLU A CA 1
ATOM 1511 C C . GLU A 1 196 ? 18.913 -1.640 -36.299 1.00 80.06 196 GLU A C 1
ATOM 1513 O O . GLU A 1 196 ? 20.106 -1.427 -36.088 1.00 80.06 196 GLU A O 1
ATOM 1518 N N . ASP A 1 197 ? 17.958 -0.935 -35.682 1.00 83.75 197 ASP A N 1
ATOM 1519 C CA . ASP A 1 197 ? 18.192 0.300 -34.923 1.00 83.75 197 ASP A CA 1
ATOM 1520 C C . ASP A 1 197 ? 18.252 0.038 -33.406 1.00 83.75 197 ASP A C 1
ATOM 1522 O O . ASP A 1 197 ? 17.421 0.522 -32.634 1.00 83.75 197 ASP A O 1
ATOM 1526 N N . ILE A 1 198 ? 19.239 -0.747 -32.962 1.00 87.69 198 ILE A N 1
ATOM 1527 C CA . ILE A 1 198 ? 19.424 -1.066 -31.534 1.00 87.69 198 ILE A CA 1
ATOM 1528 C C . ILE A 1 198 ? 19.914 0.185 -30.769 1.00 87.69 198 ILE A C 1
ATOM 1530 O O . ILE A 1 198 ? 20.977 0.730 -31.107 1.00 87.69 198 ILE A O 1
ATOM 1534 N N . PRO A 1 199 ? 19.201 0.638 -29.719 1.00 89.31 199 PRO A N 1
ATOM 1535 C CA . PRO A 1 199 ? 19.589 1.804 -28.928 1.00 89.31 199 PRO A CA 1
ATOM 1536 C C . PRO A 1 199 ? 20.782 1.511 -28.009 1.00 89.31 199 PRO A C 1
ATOM 1538 O O . PRO A 1 199 ? 21.059 0.364 -27.663 1.00 89.31 199 PRO A O 1
ATOM 1541 N N . SER A 1 200 ? 21.463 2.566 -27.558 1.00 88.81 200 SER A N 1
ATOM 1542 C CA . SER A 1 200 ? 22.585 2.465 -26.612 1.00 88.81 200 SER A CA 1
ATOM 1543 C C . SER A 1 200 ? 22.172 2.011 -25.207 1.00 88.81 200 SER A C 1
ATOM 1545 O O . SER A 1 200 ? 23.017 1.600 -24.426 1.00 88.81 200 SER A O 1
ATOM 1547 N N . SER A 1 201 ? 20.879 2.034 -24.868 1.00 89.69 201 SER A N 1
ATOM 1548 C CA . SER A 1 201 ? 20.353 1.465 -23.614 1.00 89.69 201 SER A CA 1
ATOM 1549 C C . SER A 1 201 ? 20.541 -0.051 -23.511 1.00 89.69 201 SER A C 1
ATOM 1551 O O . SER A 1 201 ? 20.460 -0.605 -22.419 1.00 89.69 201 SER A O 1
ATOM 1553 N N . CYS A 1 202 ? 20.789 -0.725 -24.637 1.00 89.75 202 CYS A N 1
ATOM 1554 C CA . CYS A 1 202 ? 21.136 -2.140 -24.677 1.00 89.75 202 CYS A CA 1
ATOM 1555 C C . CYS A 1 202 ? 22.634 -2.411 -24.484 1.00 89.75 202 CYS A C 1
ATOM 1557 O O . CYS A 1 202 ? 22.998 -3.585 -24.388 1.00 89.75 202 CYS A O 1
ATOM 1559 N N . ASP A 1 203 ? 23.487 -1.380 -24.494 1.00 89.00 203 ASP A N 1
ATOM 1560 C CA . ASP A 1 203 ? 24.939 -1.548 -24.451 1.00 89.00 203 ASP A CA 1
ATOM 1561 C C . ASP A 1 203 ? 25.355 -2.176 -23.119 1.00 89.00 203 ASP A C 1
ATOM 1563 O O . ASP A 1 203 ? 25.025 -1.682 -22.041 1.00 89.00 203 ASP A O 1
ATOM 1567 N N . CYS A 1 204 ? 26.099 -3.276 -23.205 1.00 86.81 204 CYS A N 1
ATOM 1568 C CA . CYS A 1 204 ? 26.672 -3.925 -22.040 1.00 86.81 204 CYS A CA 1
ATOM 1569 C C . CYS A 1 204 ? 28.130 -3.473 -21.832 1.00 86.81 204 CYS A C 1
ATOM 1571 O O . CYS A 1 204 ? 28.922 -3.560 -22.777 1.00 86.81 204 CYS A O 1
ATOM 1573 N N . PRO A 1 205 ? 28.514 -3.034 -20.617 1.00 81.12 205 PRO A N 1
ATOM 1574 C CA . PRO A 1 205 ? 29.903 -2.731 -20.284 1.00 81.12 205 PRO A CA 1
ATOM 1575 C C . PRO A 1 205 ? 30.799 -3.968 -20.424 1.00 81.12 205 PRO A C 1
ATOM 1577 O O . PRO A 1 205 ? 30.524 -5.007 -19.829 1.00 81.12 205 PRO A O 1
ATOM 1580 N N . SER A 1 206 ? 31.895 -3.834 -21.171 1.00 64.25 206 SER A N 1
ATOM 1581 C CA . SER A 1 206 ? 32.873 -4.903 -21.433 1.00 64.25 206 SER A CA 1
ATOM 1582 C C . SER A 1 206 ? 33.668 -5.354 -20.197 1.00 64.25 206 SER A C 1
ATOM 1584 O O . SER A 1 206 ? 34.399 -6.328 -20.261 1.00 64.25 206 SER A O 1
ATOM 1586 N N . ASP A 1 207 ? 33.547 -4.659 -19.065 1.00 61.81 207 ASP A N 1
ATOM 1587 C CA . ASP A 1 207 ? 34.280 -4.988 -17.833 1.00 61.81 207 ASP A CA 1
ATOM 1588 C C . ASP A 1 207 ? 33.589 -6.094 -17.002 1.00 61.81 207 ASP A C 1
ATOM 1590 O O . ASP A 1 207 ? 34.054 -6.442 -15.919 1.00 61.81 207 ASP A O 1
ATOM 1594 N N . LEU A 1 208 ? 32.457 -6.628 -17.486 1.00 60.50 208 LEU A N 1
ATOM 1595 C CA . LEU A 1 208 ? 31.697 -7.724 -16.861 1.00 60.50 208 LEU A CA 1
ATOM 1596 C C . LEU A 1 208 ? 32.121 -9.123 -17.351 1.00 60.50 208 LEU A C 1
ATOM 1598 O O . LEU A 1 208 ? 31.522 -10.124 -16.949 1.00 60.50 208 LEU A O 1
ATOM 1602 N N . ASP A 1 209 ? 33.156 -9.192 -18.187 1.00 56.91 209 ASP A N 1
ATOM 1603 C CA . ASP A 1 209 ? 33.768 -10.426 -18.675 1.00 56.91 209 ASP A CA 1
ATOM 1604 C C . ASP A 1 209 ? 34.582 -11.041 -17.514 1.00 56.91 209 ASP A C 1
ATOM 1606 O O . ASP A 1 209 ? 35.499 -10.422 -16.989 1.00 56.91 209 ASP A O 1
ATOM 1610 N N . GLU A 1 210 ? 34.217 -12.188 -16.937 1.00 52.69 210 GLU A N 1
ATOM 1611 C CA . GLU A 1 210 ? 34.632 -13.490 -17.476 1.00 52.69 210 GLU A CA 1
ATOM 1612 C C . GLU A 1 210 ? 33.738 -14.674 -17.021 1.00 52.69 210 GLU A C 1
ATOM 1614 O O . GLU A 1 210 ? 34.026 -15.815 -17.375 1.00 52.69 210 GLU A O 1
ATOM 1619 N N . GLU A 1 211 ? 32.644 -14.456 -16.270 1.00 53.62 211 GLU A N 1
ATOM 1620 C CA . GLU A 1 211 ? 31.925 -15.574 -15.610 1.00 53.62 211 GLU A CA 1
ATOM 1621 C C . GLU A 1 211 ? 30.407 -15.677 -15.868 1.00 53.62 211 GLU A C 1
ATOM 1623 O O . GLU A 1 211 ? 29.734 -16.495 -15.244 1.00 53.62 211 GLU A O 1
ATOM 1628 N N . SER A 1 212 ? 29.799 -14.916 -16.788 1.00 55.94 212 SER A N 1
ATOM 1629 C CA . SER A 1 212 ? 28.346 -15.068 -16.996 1.00 55.94 212 SER A CA 1
ATOM 1630 C C . SER A 1 212 ? 27.847 -14.740 -18.400 1.00 55.94 212 SER A C 1
ATOM 1632 O O . SER A 1 212 ? 28.263 -13.754 -18.993 1.00 55.94 212 SER A O 1
ATOM 1634 N N . ASP A 1 213 ? 26.880 -15.528 -18.888 1.00 67.69 213 ASP A N 1
ATOM 1635 C CA . ASP A 1 213 ? 26.092 -15.373 -20.131 1.00 67.69 213 ASP A CA 1
ATOM 1636 C C . ASP A 1 213 ? 25.254 -14.066 -20.201 1.00 67.69 213 ASP A C 1
ATOM 1638 O O . ASP A 1 213 ? 24.140 -14.025 -20.735 1.00 67.69 213 ASP A O 1
ATOM 1642 N N . THR A 1 214 ? 25.724 -12.984 -19.586 1.00 78.56 214 THR A N 1
ATOM 1643 C CA . THR A 1 214 ? 25.010 -11.716 -19.421 1.00 78.56 214 THR A CA 1
ATOM 1644 C C . THR A 1 2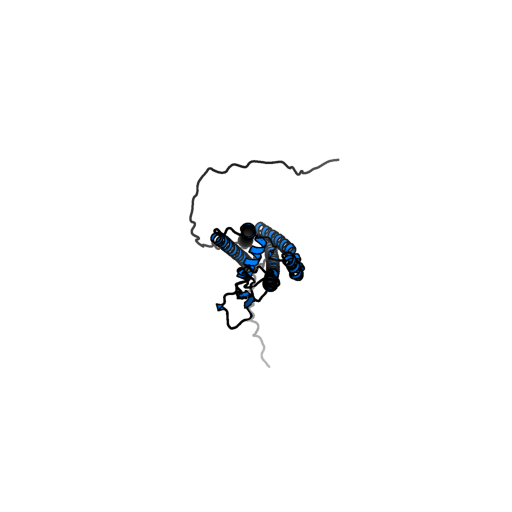14 ? 25.045 -10.871 -20.681 1.00 78.56 214 THR A C 1
ATOM 1646 O O . THR A 1 214 ? 24.045 -10.218 -20.992 1.00 78.56 214 THR A O 1
ATOM 1649 N N . CYS A 1 215 ? 26.141 -10.921 -21.438 1.00 85.50 215 CYS A N 1
ATOM 1650 C CA . CYS A 1 215 ? 26.354 -10.064 -22.595 1.00 85.50 215 CYS A CA 1
ATOM 1651 C C . CYS A 1 215 ? 26.708 -10.872 -23.838 1.00 85.50 215 CYS A C 1
ATOM 1653 O O . CYS A 1 215 ? 27.365 -11.909 -23.773 1.00 85.50 215 CYS A O 1
ATOM 1655 N N . LYS A 1 216 ? 26.220 -10.416 -24.992 1.00 86.06 216 LYS A N 1
ATOM 1656 C CA . LYS A 1 216 ? 26.472 -11.050 -26.282 1.00 86.06 216 LYS A CA 1
ATOM 1657 C C . LYS A 1 216 ? 26.942 -10.017 -27.290 1.00 86.06 216 LYS A C 1
ATOM 1659 O O . LYS A 1 216 ? 26.427 -8.903 -27.356 1.00 86.06 216 LYS A O 1
ATOM 1664 N N . GLN A 1 217 ? 27.865 -10.431 -28.143 1.00 83.44 217 GLN A N 1
ATOM 1665 C CA . GLN A 1 217 ? 28.313 -9.609 -29.257 1.00 83.44 217 GLN A CA 1
ATOM 1666 C C . GLN A 1 217 ? 27.317 -9.715 -30.412 1.00 83.44 217 GLN A C 1
ATOM 1668 O O . GLN A 1 217 ? 27.015 -10.808 -30.897 1.00 83.44 217 GLN A O 1
ATOM 1673 N N . VAL A 1 218 ? 26.819 -8.572 -30.873 1.00 80.00 218 VAL A N 1
ATOM 1674 C CA . VAL A 1 218 ? 26.036 -8.464 -32.105 1.00 80.00 218 VAL A CA 1
ATOM 1675 C C . VAL A 1 218 ? 26.796 -7.637 -33.127 1.00 80.00 218 VAL A C 1
ATOM 1677 O O . VAL A 1 218 ? 27.463 -6.651 -32.807 1.00 80.00 218 VAL A O 1
ATOM 1680 N N . VAL A 1 219 ? 26.704 -8.048 -34.390 1.00 72.38 219 VAL A N 1
ATOM 1681 C CA . VAL A 1 219 ? 27.214 -7.243 -35.498 1.00 72.38 219 VAL A CA 1
ATOM 1682 C C . VAL A 1 219 ? 26.193 -6.141 -35.741 1.00 72.38 219 VAL A C 1
ATOM 1684 O O . VAL A 1 219 ? 25.157 -6.382 -36.355 1.00 72.38 219 VAL A O 1
ATOM 1687 N N . GLY A 1 220 ? 26.462 -4.945 -35.221 1.00 60.06 220 GLY A N 1
ATOM 1688 C CA . GLY A 1 220 ? 25.655 -3.777 -35.539 1.00 60.06 220 GLY A CA 1
ATOM 1689 C C . GLY A 1 220 ? 25.849 -3.429 -37.011 1.00 60.06 220 GLY A C 1
ATOM 1690 O O . GLY A 1 220 ? 26.971 -3.140 -37.436 1.00 60.06 220 GLY A O 1
ATOM 1691 N N . MET A 1 221 ? 24.776 -3.448 -37.806 1.00 55.44 221 MET A N 1
ATOM 1692 C CA . MET A 1 221 ? 24.788 -2.711 -39.066 1.00 55.44 221 MET A CA 1
ATOM 1693 C C . MET A 1 221 ? 24.663 -1.235 -38.715 1.00 55.44 221 MET A C 1
ATOM 1695 O O . MET A 1 221 ? 23.574 -0.693 -38.584 1.00 55.44 221 MET A O 1
ATOM 1699 N N . ASN A 1 222 ? 25.799 -0.566 -38.535 1.00 53.75 222 ASN A N 1
ATOM 1700 C CA . ASN A 1 222 ? 25.791 0.886 -38.596 1.00 53.75 222 ASN A CA 1
ATOM 1701 C C . ASN A 1 222 ? 25.226 1.309 -39.961 1.00 53.75 222 ASN A C 1
ATOM 1703 O O . ASN A 1 222 ? 25.475 0.653 -40.974 1.00 53.75 222 ASN A O 1
ATOM 1707 N N . ARG A 1 223 ? 24.569 2.474 -40.007 1.00 51.25 223 ARG A N 1
ATOM 1708 C CA . ARG A 1 223 ? 24.095 3.153 -41.234 1.00 51.25 223 ARG A CA 1
ATOM 1709 C C . ARG A 1 223 ? 25.181 3.318 -42.319 1.00 51.25 223 ARG A C 1
ATOM 1711 O O . ARG A 1 223 ? 24.882 3.686 -43.451 1.00 51.25 223 ARG A O 1
ATOM 1718 N N . TYR A 1 224 ? 26.440 3.047 -41.971 1.00 52.97 224 TYR A N 1
ATOM 1719 C CA . TYR A 1 224 ? 27.602 3.044 -42.843 1.00 52.97 224 TYR A CA 1
ATOM 1720 C C . TYR A 1 224 ? 28.121 1.606 -43.050 1.00 52.97 224 TYR A C 1
ATOM 1722 O O . TYR A 1 224 ? 28.725 1.041 -42.135 1.00 52.97 224 TYR A O 1
ATOM 1730 N N . PRO A 1 225 ? 27.981 1.027 -44.257 1.00 54.31 225 PRO A N 1
ATOM 1731 C CA . PRO A 1 225 ? 28.333 -0.370 -44.546 1.00 54.31 225 PRO A CA 1
ATOM 1732 C C . PRO A 1 225 ? 29.836 -0.709 -44.436 1.00 54.31 225 PRO A C 1
ATOM 1734 O O . PRO A 1 225 ? 30.212 -1.872 -44.565 1.00 54.31 225 PRO A O 1
ATOM 1737 N N . PHE A 1 226 ? 30.704 0.280 -44.189 1.00 55.00 226 PHE A N 1
ATOM 1738 C CA . PHE A 1 226 ? 32.164 0.120 -44.155 1.00 55.00 226 PHE A CA 1
ATOM 1739 C C . PHE A 1 226 ? 32.771 -0.052 -42.752 1.00 55.00 226 PHE A C 1
ATOM 1741 O O . PHE A 1 226 ? 33.933 -0.438 -42.650 1.00 55.00 226 PHE A O 1
ATOM 1748 N N . LEU A 1 227 ? 32.015 0.180 -41.673 1.00 53.88 227 LEU A N 1
ATOM 1749 C CA . LEU A 1 227 ? 32.489 -0.004 -40.295 1.00 53.88 227 LEU A CA 1
ATOM 1750 C C . LEU A 1 227 ? 31.706 -1.138 -39.625 1.00 53.88 227 LEU A C 1
ATOM 1752 O O . LEU A 1 227 ? 30.706 -0.901 -38.945 1.00 53.88 227 LEU A O 1
ATOM 1756 N N . LYS A 1 228 ? 32.169 -2.381 -39.823 1.00 54.72 228 LYS A N 1
ATOM 1757 C CA . LYS A 1 228 ? 31.736 -3.538 -39.022 1.00 54.72 228 LYS A CA 1
ATOM 1758 C C . LYS A 1 228 ? 32.253 -3.359 -37.596 1.00 54.72 228 LYS A C 1
ATOM 1760 O O . LYS A 1 228 ? 33.364 -3.778 -37.287 1.00 54.72 228 LYS A O 1
ATOM 1765 N N . GLN A 1 229 ? 31.457 -2.726 -36.744 1.00 63.09 229 GLN A N 1
ATOM 1766 C CA . GLN A 1 229 ? 31.746 -2.629 -35.321 1.00 63.09 229 GLN A CA 1
ATOM 1767 C C . GLN A 1 229 ? 30.872 -3.630 -34.565 1.00 63.09 229 GLN A C 1
ATOM 1769 O O . GLN A 1 229 ? 29.645 -3.593 -34.652 1.00 63.09 229 GLN A O 1
ATOM 1774 N N . SER A 1 230 ? 31.514 -4.561 -33.861 1.00 68.00 230 SER A N 1
ATOM 1775 C CA . SER A 1 230 ? 30.844 -5.443 -32.908 1.00 68.00 230 SER A CA 1
ATOM 1776 C C . SER A 1 230 ? 30.437 -4.628 -31.684 1.00 68.00 230 SER A C 1
ATOM 1778 O O . SER A 1 230 ? 31.271 -3.928 -31.107 1.00 68.00 230 SER A O 1
ATOM 1780 N N . ARG A 1 231 ? 29.160 -4.701 -31.311 1.00 79.44 231 ARG A N 1
ATOM 1781 C CA . ARG A 1 231 ? 28.615 -4.071 -30.106 1.00 79.44 231 ARG A CA 1
ATOM 1782 C C . ARG A 1 231 ? 28.240 -5.172 -29.117 1.00 79.44 231 ARG A C 1
ATOM 1784 O O . ARG A 1 231 ? 27.553 -6.122 -29.498 1.00 79.44 231 ARG A O 1
ATOM 1791 N N . SER A 1 232 ? 28.678 -5.028 -27.868 1.00 85.50 232 SER A N 1
ATOM 1792 C CA . SER A 1 232 ? 28.246 -5.895 -26.771 1.00 85.50 232 SER A CA 1
ATOM 1793 C C . SER A 1 232 ? 26.890 -5.412 -26.278 1.00 85.50 232 SER A C 1
ATOM 1795 O O . SER A 1 232 ? 26.758 -4.251 -25.894 1.00 85.50 232 SER A O 1
ATOM 1797 N N . ILE A 1 233 ? 25.882 -6.278 -26.313 1.00 89.56 233 ILE A N 1
ATOM 1798 C CA . ILE A 1 233 ? 24.547 -5.979 -25.796 1.00 89.56 233 ILE A CA 1
ATOM 1799 C C . ILE A 1 233 ? 24.156 -6.966 -24.705 1.00 89.56 233 ILE A C 1
ATOM 1801 O O . ILE A 1 233 ? 24.653 -8.094 -24.674 1.00 89.56 233 ILE A O 1
ATOM 1805 N N . TYR A 1 234 ? 23.210 -6.582 -23.852 1.00 90.25 234 TYR A N 1
ATOM 1806 C CA . TYR A 1 234 ? 22.609 -7.521 -22.909 1.00 90.25 234 TYR A CA 1
ATOM 1807 C C . TYR A 1 234 ? 21.943 -8.699 -23.633 1.00 90.25 234 TYR A C 1
ATOM 1809 O O . TYR A 1 234 ? 21.178 -8.530 -24.584 1.00 90.25 234 TYR A O 1
ATOM 1817 N N . SER A 1 235 ? 22.245 -9.912 -23.171 1.00 89.31 235 SER A N 1
ATOM 1818 C CA . SER A 1 235 ? 21.782 -11.165 -23.776 1.00 89.31 235 SER A CA 1
ATOM 1819 C C . SER A 1 235 ? 20.317 -11.471 -23.439 1.00 89.31 235 SER A C 1
ATOM 1821 O O . SER A 1 235 ? 19.595 -12.064 -24.242 1.00 89.31 235 SER A O 1
ATOM 1823 N N . LYS A 1 236 ? 19.860 -11.053 -22.250 1.00 92.56 236 LYS A N 1
ATOM 1824 C CA . LYS A 1 236 ? 18.528 -11.378 -21.725 1.00 92.56 236 LYS A CA 1
ATOM 1825 C C . LYS A 1 236 ? 17.452 -10.388 -22.204 1.00 92.56 236 LYS A C 1
ATOM 1827 O O . LYS A 1 236 ? 17.708 -9.182 -22.214 1.00 92.56 236 LYS A O 1
ATOM 1832 N N . PRO A 1 237 ? 16.237 -10.867 -22.528 1.00 94.06 237 PRO A N 1
ATOM 1833 C CA . PRO A 1 237 ? 15.093 -10.007 -22.822 1.00 94.06 237 PRO A CA 1
ATOM 1834 C C . PRO A 1 237 ? 14.474 -9.420 -21.546 1.00 94.06 237 PRO A C 1
ATOM 1836 O O . PRO A 1 237 ? 14.553 -10.017 -20.470 1.00 94.06 237 PRO A O 1
ATOM 1839 N N . CYS A 1 238 ? 13.835 -8.254 -21.66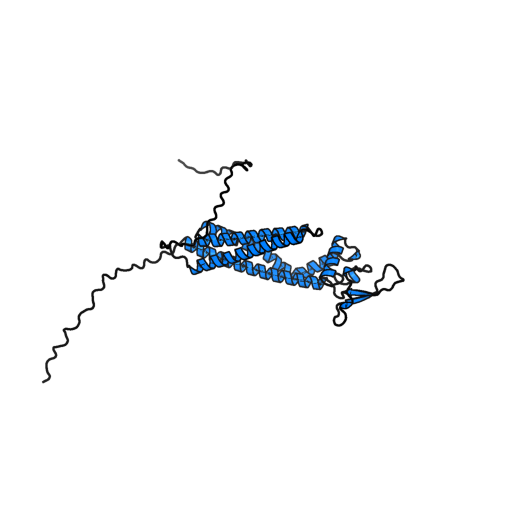1 1.00 94.50 238 CYS A N 1
ATOM 1840 C CA . CYS A 1 238 ? 13.305 -7.530 -20.505 1.00 94.50 238 CYS A CA 1
ATOM 1841 C C . CYS A 1 238 ? 11.973 -8.073 -19.973 1.00 94.50 238 CYS A C 1
ATOM 1843 O O . CYS A 1 238 ? 11.742 -8.025 -18.765 1.00 94.50 238 CYS A O 1
ATOM 1845 N N . PHE A 1 239 ? 11.099 -8.598 -20.837 1.00 94.69 239 PHE A N 1
ATOM 1846 C CA . PHE A 1 239 ? 9.757 -9.051 -20.460 1.00 94.69 239 PHE A CA 1
ATOM 1847 C C . PHE A 1 239 ? 9.738 -10.092 -19.326 1.00 94.69 239 PHE A C 1
ATOM 1849 O O . PHE A 1 239 ? 9.047 -9.847 -18.338 1.00 94.69 239 PHE A O 1
ATOM 1856 N N . PRO A 1 240 ? 10.503 -11.205 -19.365 1.00 93.88 240 PRO A N 1
ATOM 1857 C CA . PRO A 1 240 ? 10.472 -12.185 -18.276 1.00 93.88 240 PRO A CA 1
ATOM 1858 C C . PRO A 1 240 ? 11.022 -11.631 -16.954 1.00 93.88 240 PRO A C 1
ATOM 1860 O O . PRO A 1 240 ? 10.534 -11.997 -15.885 1.00 93.88 240 PRO A O 1
ATOM 1863 N N . ILE A 1 241 ? 12.004 -10.721 -17.006 1.00 93.94 241 ILE A N 1
ATOM 1864 C CA . ILE A 1 241 ? 12.546 -10.055 -15.812 1.00 93.94 241 ILE A CA 1
ATOM 1865 C C . ILE A 1 241 ? 11.471 -9.149 -15.207 1.00 93.94 241 ILE A C 1
ATOM 1867 O O . ILE A 1 241 ? 11.163 -9.256 -14.020 1.00 93.94 241 ILE A O 1
ATOM 1871 N N . LEU A 1 242 ? 10.855 -8.299 -16.031 1.00 93.44 242 LEU A N 1
ATOM 1872 C CA . LEU A 1 242 ? 9.766 -7.420 -15.619 1.00 93.44 242 LEU A CA 1
ATOM 1873 C C . LEU A 1 242 ? 8.592 -8.222 -15.044 1.00 93.44 242 LEU A C 1
ATOM 1875 O O . LEU A 1 242 ? 8.080 -7.883 -13.977 1.00 93.44 242 LEU A O 1
ATOM 1879 N N . MET A 1 243 ? 8.201 -9.307 -15.715 1.00 92.50 243 MET A N 1
ATOM 1880 C CA . MET A 1 243 ? 7.111 -10.172 -15.280 1.00 92.50 243 MET A CA 1
ATOM 1881 C C . MET A 1 243 ? 7.393 -10.768 -13.907 1.00 92.50 243 MET A C 1
ATOM 1883 O O . MET A 1 243 ? 6.530 -10.716 -13.037 1.00 92.50 243 MET A O 1
ATOM 1887 N N . HIS A 1 244 ? 8.614 -11.252 -13.665 1.00 93.88 244 HIS A N 1
ATOM 1888 C CA . HIS A 1 244 ? 9.007 -11.751 -12.351 1.00 93.88 244 HIS A CA 1
ATOM 1889 C C . HIS A 1 244 ? 8.834 -10.683 -11.258 1.00 93.88 244 HIS A C 1
ATOM 1891 O O . HIS A 1 244 ? 8.298 -10.980 -10.194 1.00 93.88 244 HIS A O 1
ATOM 1897 N N . TYR A 1 245 ? 9.214 -9.426 -11.511 1.00 92.75 245 TYR A N 1
ATOM 1898 C CA . TYR A 1 245 ? 8.994 -8.340 -10.548 1.00 92.75 245 TYR A CA 1
ATOM 1899 C C . TYR A 1 245 ? 7.511 -8.010 -10.346 1.00 92.75 245 TYR A C 1
ATOM 1901 O O . TYR A 1 245 ? 7.081 -7.838 -9.207 1.00 92.75 245 TYR A O 1
ATOM 1909 N N . VAL A 1 246 ? 6.699 -7.966 -11.404 1.00 92.19 246 VAL A N 1
ATOM 1910 C CA . VAL A 1 246 ? 5.244 -7.735 -11.296 1.00 92.19 246 VAL A CA 1
ATOM 1911 C C . VAL A 1 246 ? 4.557 -8.880 -10.536 1.00 92.19 246 VAL A C 1
ATOM 1913 O O . VAL A 1 246 ? 3.696 -8.661 -9.673 1.00 92.19 246 VAL A O 1
ATOM 1916 N N . LEU A 1 247 ? 4.965 -10.119 -10.811 1.00 91.88 247 LEU A N 1
ATOM 1917 C CA . LEU A 1 247 ? 4.531 -11.317 -10.101 1.00 91.88 247 LEU A CA 1
ATOM 1918 C C . LEU A 1 247 ? 5.084 -11.398 -8.677 1.00 91.88 247 LEU A C 1
ATOM 1920 O O . LEU A 1 247 ? 4.431 -11.957 -7.815 1.00 91.88 247 LEU A O 1
ATOM 1924 N N . LEU A 1 248 ? 6.196 -10.766 -8.343 1.00 92.88 248 LEU A N 1
ATOM 1925 C CA . LEU A 1 248 ? 6.608 -10.670 -6.946 1.00 92.88 248 LEU A CA 1
ATOM 1926 C C . LEU A 1 248 ? 5.788 -9.602 -6.207 1.00 92.88 248 LEU A C 1
ATOM 1928 O O . LEU A 1 248 ? 5.232 -9.842 -5.134 1.00 92.88 248 LEU A O 1
ATOM 1932 N N . MET A 1 249 ? 5.656 -8.422 -6.811 1.00 91.19 249 MET A N 1
ATOM 1933 C CA . MET A 1 249 ? 5.027 -7.262 -6.181 1.00 91.19 249 MET A CA 1
ATOM 1934 C C . MET A 1 249 ? 3.551 -7.486 -5.886 1.00 91.19 249 MET A C 1
ATOM 1936 O O . MET A 1 249 ? 3.092 -7.120 -4.803 1.00 91.19 249 MET A O 1
ATOM 1940 N N . ALA A 1 250 ? 2.794 -8.124 -6.782 1.00 90.44 250 ALA A N 1
ATOM 1941 C CA . ALA A 1 250 ? 1.390 -8.369 -6.474 1.00 90.44 250 ALA A CA 1
ATOM 1942 C C . ALA A 1 250 ? 1.163 -9.492 -5.426 1.00 90.44 250 ALA A C 1
ATOM 1944 O O . ALA A 1 250 ? 0.110 -9.494 -4.796 1.00 90.44 250 ALA A O 1
ATOM 1945 N N . ASP A 1 251 ? 2.145 -10.361 -5.136 1.00 91.00 251 ASP A N 1
ATOM 1946 C CA . ASP A 1 251 ? 2.042 -11.468 -4.172 1.00 91.00 251 ASP A CA 1
ATOM 1947 C C . ASP A 1 251 ? 2.286 -10.891 -2.792 1.00 91.00 251 ASP A C 1
ATOM 1949 O O . ASP A 1 251 ? 1.504 -11.105 -1.864 1.00 91.00 251 ASP A O 1
ATOM 1953 N N . ILE A 1 252 ? 3.306 -10.032 -2.707 1.00 93.69 252 ILE A N 1
ATOM 1954 C CA . ILE A 1 252 ? 3.521 -9.141 -1.574 1.00 93.69 252 ILE A CA 1
ATOM 1955 C C . ILE A 1 252 ? 2.256 -8.305 -1.332 1.00 93.69 252 ILE A C 1
ATOM 1957 O O . ILE A 1 252 ? 1.763 -8.266 -0.205 1.00 93.69 252 ILE A O 1
ATOM 1961 N N . SER A 1 253 ? 1.678 -7.687 -2.370 1.00 90.75 253 SER A N 1
ATOM 1962 C CA . SER A 1 253 ? 0.470 -6.863 -2.220 1.00 90.75 253 SER A CA 1
ATOM 1963 C C . SER A 1 253 ? -0.724 -7.662 -1.688 1.00 90.75 253 SER A C 1
ATOM 1965 O O . SER A 1 253 ? -1.420 -7.202 -0.783 1.00 90.75 253 SER A O 1
ATOM 1967 N N . LEU A 1 254 ? -0.924 -8.889 -2.180 1.00 91.50 254 LEU A N 1
ATOM 1968 C CA . LEU A 1 254 ? -1.997 -9.776 -1.745 1.00 91.50 254 LEU A CA 1
ATOM 1969 C C . LEU A 1 254 ? -1.808 -10.183 -0.278 1.00 91.50 254 LEU A C 1
ATOM 1971 O O . LEU A 1 254 ? -2.759 -10.133 0.507 1.00 91.50 254 LEU A O 1
ATOM 1975 N N . GLY A 1 255 ? -0.573 -10.512 0.113 1.00 93.06 255 GLY A N 1
ATOM 1976 C CA . GLY A 1 255 ? -0.212 -10.811 1.499 1.00 93.06 255 GLY A CA 1
ATOM 1977 C C . GLY A 1 255 ? -0.444 -9.629 2.444 1.00 93.06 255 GLY A C 1
ATOM 1978 O O . GLY A 1 255 ? -0.993 -9.801 3.538 1.00 93.06 255 GLY A O 1
ATOM 1979 N N . VAL A 1 256 ? -0.099 -8.412 2.014 1.00 92.94 256 VAL A N 1
ATOM 1980 C CA . VAL A 1 256 ? -0.351 -7.178 2.775 1.00 92.94 256 VAL A CA 1
ATOM 1981 C C . VAL A 1 256 ? -1.850 -6.937 2.942 1.00 92.94 256 VAL A C 1
ATOM 1983 O O . VAL A 1 256 ? -2.301 -6.714 4.065 1.00 92.94 256 VAL A O 1
ATOM 1986 N N . VAL A 1 257 ? -2.642 -7.036 1.869 1.00 92.00 257 VAL A N 1
ATOM 1987 C CA . VAL A 1 257 ? -4.104 -6.849 1.924 1.00 92.00 257 VAL A CA 1
ATOM 1988 C C . VAL A 1 257 ? -4.752 -7.856 2.874 1.00 92.00 257 VAL A C 1
ATOM 1990 O O . VAL A 1 257 ? -5.575 -7.471 3.706 1.00 92.00 257 VAL A O 1
ATOM 1993 N N . PHE A 1 258 ? -4.351 -9.127 2.813 1.00 91.62 258 PHE A N 1
ATOM 1994 C CA . PHE A 1 258 ? -4.861 -10.157 3.718 1.00 91.62 258 PHE A CA 1
ATOM 1995 C C . PHE A 1 258 ? -4.510 -9.864 5.184 1.00 91.62 258 PHE A C 1
ATOM 1997 O O . PHE A 1 258 ? -5.367 -9.941 6.067 1.00 91.62 258 PHE A O 1
ATOM 2004 N N . THR A 1 259 ? -3.266 -9.455 5.442 1.00 93.88 259 THR A N 1
ATOM 2005 C CA . THR A 1 259 ? -2.799 -9.102 6.790 1.00 93.88 259 THR A CA 1
ATOM 2006 C C . THR A 1 259 ? -3.553 -7.892 7.343 1.00 93.88 259 THR A C 1
ATOM 2008 O O . THR A 1 259 ? -4.022 -7.922 8.482 1.00 93.88 259 THR A O 1
ATOM 2011 N N . LEU A 1 260 ? -3.740 -6.841 6.540 1.00 93.25 260 LEU A N 1
ATOM 2012 C CA . LEU A 1 260 ? -4.510 -5.657 6.928 1.00 93.25 260 LEU A CA 1
ATOM 2013 C C . LEU A 1 260 ? -5.986 -5.987 7.176 1.00 93.25 260 LEU A C 1
ATOM 2015 O O . LEU A 1 260 ? -6.566 -5.482 8.136 1.00 93.25 260 LEU A O 1
ATOM 2019 N N . ALA A 1 261 ? -6.586 -6.872 6.377 1.00 92.38 261 ALA A N 1
ATOM 2020 C CA . ALA A 1 261 ? -7.950 -7.342 6.602 1.00 92.38 261 ALA A CA 1
ATOM 2021 C C . ALA A 1 261 ? -8.080 -8.084 7.943 1.00 92.38 261 ALA A C 1
ATOM 2023 O O . ALA A 1 261 ? -8.996 -7.797 8.717 1.00 92.38 261 ALA A O 1
ATOM 2024 N N . ALA A 1 262 ? -7.137 -8.976 8.265 1.00 93.81 262 ALA A N 1
ATOM 2025 C CA . ALA A 1 262 ? -7.107 -9.674 9.549 1.00 93.81 262 ALA A CA 1
ATOM 2026 C C . ALA A 1 262 ? -6.937 -8.700 10.730 1.00 93.81 262 ALA A C 1
ATOM 2028 O O . ALA A 1 262 ? -7.688 -8.767 11.706 1.00 93.81 262 ALA A O 1
ATOM 2029 N N . LEU A 1 263 ? -6.009 -7.743 10.624 1.00 94.50 263 LEU A N 1
ATOM 2030 C CA . LEU A 1 263 ? -5.811 -6.689 11.626 1.00 94.50 263 LEU A CA 1
ATOM 2031 C C . LEU A 1 263 ? -7.059 -5.819 11.796 1.00 94.50 263 LEU A C 1
ATOM 2033 O O . LEU A 1 263 ? -7.400 -5.445 12.920 1.00 94.50 263 LEU A O 1
ATOM 2037 N N . ALA A 1 264 ? -7.777 -5.539 10.708 1.00 93.94 264 ALA A N 1
ATOM 2038 C CA . ALA A 1 264 ? -9.010 -4.776 10.770 1.00 93.94 264 ALA A CA 1
ATOM 2039 C C . ALA A 1 264 ? -10.119 -5.528 11.508 1.00 93.94 264 ALA A C 1
ATOM 2041 O O . ALA A 1 264 ? -10.773 -4.948 12.375 1.00 93.94 264 ALA A O 1
ATOM 2042 N N . VAL A 1 265 ? -10.279 -6.828 11.245 1.00 94.12 265 VAL A N 1
ATOM 2043 C CA . VAL A 1 265 ? -11.219 -7.687 11.982 1.00 94.12 265 VAL A CA 1
ATOM 2044 C C . VAL A 1 265 ? -10.870 -7.746 13.467 1.00 94.12 265 VAL A C 1
ATOM 2046 O O . VAL A 1 265 ? -11.753 -7.566 14.306 1.00 94.12 265 VAL A O 1
ATOM 2049 N N . LEU A 1 266 ? -9.590 -7.899 13.811 1.00 94.62 266 LEU A N 1
ATOM 2050 C CA . LEU A 1 266 ? -9.136 -7.847 15.203 1.00 94.62 266 LEU A CA 1
ATOM 2051 C C . LEU A 1 266 ? -9.472 -6.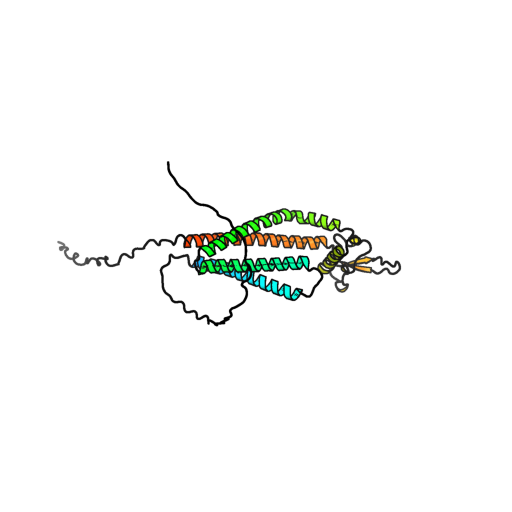498 15.859 1.00 94.62 266 LEU A C 1
ATOM 2053 O O . LEU A 1 266 ? -10.024 -6.470 16.959 1.00 94.62 266 LEU A O 1
ATOM 2057 N N . GLY A 1 267 ? -9.220 -5.381 15.171 1.00 94.06 267 GLY A N 1
ATOM 2058 C CA . GLY A 1 267 ? -9.581 -4.042 15.640 1.00 94.06 267 GLY A CA 1
ATOM 2059 C C . GLY A 1 267 ? -11.089 -3.867 15.859 1.00 94.06 267 GLY A C 1
ATOM 2060 O O . GLY A 1 267 ? -11.502 -3.309 16.879 1.00 94.06 267 GLY A O 1
ATOM 2061 N N . MET A 1 268 ? -11.917 -4.398 14.953 1.00 95.56 268 MET A N 1
ATOM 2062 C CA . MET A 1 268 ? -13.380 -4.387 15.074 1.00 95.56 268 MET A CA 1
ATOM 2063 C C . MET A 1 268 ? -13.863 -5.197 16.280 1.00 95.56 268 MET A C 1
ATOM 2065 O O . MET A 1 268 ? -14.702 -4.710 17.042 1.00 95.56 268 MET A O 1
ATOM 2069 N N . ILE A 1 269 ? -13.318 -6.400 16.492 1.00 95.12 269 ILE A N 1
ATOM 2070 C CA . ILE A 1 269 ? -13.667 -7.263 17.631 1.00 95.12 269 ILE A CA 1
ATOM 2071 C C . ILE A 1 269 ? -13.291 -6.575 18.946 1.00 95.12 269 ILE A C 1
ATOM 2073 O O . ILE A 1 269 ? -14.136 -6.436 19.832 1.00 95.12 269 ILE A O 1
ATOM 2077 N N . LEU A 1 270 ? -12.053 -6.086 19.065 1.00 93.62 270 LEU A N 1
ATOM 2078 C CA . LEU A 1 270 ? -11.587 -5.423 20.284 1.00 93.62 270 LEU A CA 1
ATOM 2079 C C . LEU A 1 270 ? -12.380 -4.141 20.579 1.00 93.62 270 LEU A C 1
ATOM 2081 O O . LEU A 1 270 ? -12.770 -3.914 21.727 1.00 93.62 270 LEU A O 1
ATOM 2085 N N . SER A 1 271 ? -12.672 -3.337 19.552 1.00 94.56 271 SER A N 1
ATOM 2086 C CA . SER A 1 271 ? -13.505 -2.139 19.691 1.00 94.56 271 SER A CA 1
ATOM 2087 C C . SER A 1 271 ? -14.924 -2.498 20.146 1.00 94.56 271 SER A C 1
ATOM 2089 O O . SER A 1 271 ? -15.438 -1.909 21.096 1.00 94.56 271 SER A O 1
ATOM 2091 N N . SER A 1 272 ? -15.533 -3.529 19.552 1.00 93.94 272 SER A N 1
ATOM 2092 C CA . SER A 1 272 ? -16.884 -3.986 19.906 1.00 93.94 272 SER A CA 1
ATOM 2093 C C . SER A 1 272 ? -16.972 -4.476 21.352 1.00 93.94 272 SER A C 1
ATOM 2095 O O . SER A 1 272 ? -17.888 -4.084 22.078 1.00 93.94 272 SER A O 1
ATOM 2097 N N . ILE A 1 273 ? -15.996 -5.274 21.806 1.00 92.00 273 ILE A N 1
ATOM 2098 C CA . ILE A 1 273 ? -15.927 -5.749 23.197 1.00 92.00 273 ILE A CA 1
ATOM 2099 C C . ILE A 1 273 ? -15.789 -4.563 24.156 1.00 92.00 273 ILE A C 1
ATOM 2101 O O . ILE A 1 273 ? -16.487 -4.502 25.168 1.00 92.00 273 ILE A O 1
ATOM 2105 N N . MET A 1 274 ? -14.931 -3.592 23.839 1.00 91.06 274 MET A N 1
ATOM 2106 C CA . MET A 1 274 ? -14.738 -2.418 24.687 1.00 91.06 274 MET A CA 1
ATOM 2107 C C . MET A 1 274 ? -15.990 -1.528 24.738 1.00 91.06 274 MET A C 1
ATOM 2109 O O . MET A 1 274 ? -16.390 -1.100 25.820 1.00 91.06 274 MET A O 1
ATOM 2113 N N . ILE A 1 275 ? -16.666 -1.299 23.607 1.00 91.75 275 ILE A N 1
ATOM 2114 C CA . ILE A 1 275 ? -17.946 -0.573 23.564 1.00 91.75 275 ILE A CA 1
ATOM 2115 C C . ILE A 1 275 ? -19.007 -1.304 24.398 1.00 91.75 275 ILE A C 1
ATOM 2117 O O . ILE A 1 275 ? -19.758 -0.658 25.133 1.00 91.75 275 ILE A O 1
ATOM 2121 N N . HIS A 1 276 ? -19.057 -2.637 24.325 1.00 89.44 276 HIS A N 1
ATOM 2122 C CA . HIS A 1 276 ? -19.968 -3.445 25.132 1.00 89.44 276 HIS A CA 1
ATOM 2123 C C . HIS A 1 276 ? -19.683 -3.297 26.634 1.00 89.44 276 HIS A C 1
ATOM 2125 O O . HIS A 1 276 ? -20.611 -3.022 27.394 1.00 89.44 276 HIS A O 1
ATOM 2131 N N . GLN A 1 277 ? -18.416 -3.388 27.062 1.00 87.94 277 GLN A N 1
ATOM 2132 C CA . GLN A 1 277 ? -18.017 -3.185 28.465 1.00 87.94 277 GLN A CA 1
ATOM 2133 C C . GLN A 1 277 ? -18.342 -1.769 28.969 1.00 87.94 277 GLN A C 1
ATOM 2135 O O . GLN A 1 277 ? -18.750 -1.599 30.115 1.00 87.94 277 GLN A O 1
ATOM 2140 N N . LEU A 1 278 ? -18.240 -0.752 28.106 1.00 86.25 278 LEU A N 1
ATOM 2141 C CA . LEU A 1 278 ? -18.629 0.623 28.433 1.00 86.25 278 LEU A CA 1
ATOM 2142 C C . LEU A 1 278 ? -20.152 0.814 28.520 1.00 86.25 278 LEU A C 1
ATOM 2144 O O . LEU A 1 278 ? -20.635 1.684 29.251 1.00 86.25 278 LEU A O 1
ATOM 2148 N N . ARG A 1 279 ? -20.934 0.075 27.723 1.00 85.56 279 ARG A N 1
ATOM 2149 C CA . ARG A 1 279 ? -22.405 0.158 27.715 1.00 85.56 279 ARG A CA 1
ATOM 2150 C C . ARG A 1 279 ? -23.021 -0.605 28.883 1.00 85.56 279 ARG A C 1
ATOM 2152 O O . ARG A 1 279 ? -23.950 -0.092 29.500 1.00 85.56 279 ARG A O 1
ATOM 2159 N N . HIS A 1 280 ? -22.486 -1.782 29.178 1.00 79.12 280 HIS A N 1
ATOM 2160 C CA . HIS A 1 280 ? -22.878 -2.626 30.295 1.00 79.12 280 HIS A CA 1
ATOM 2161 C C . HIS A 1 280 ? -21.702 -2.714 31.267 1.00 79.12 280 HIS A C 1
ATOM 2163 O O . HIS A 1 280 ? -20.983 -3.714 31.250 1.00 79.12 280 HIS A O 1
ATOM 2169 N N . PRO A 1 281 ? -21.481 -1.675 32.099 1.00 67.38 281 PRO A N 1
ATOM 2170 C CA . PRO A 1 281 ? -20.556 -1.787 33.214 1.00 67.38 281 PRO A CA 1
ATOM 2171 C C . PRO A 1 281 ? -20.950 -3.039 33.995 1.00 67.38 281 PRO A C 1
ATOM 2173 O O . PRO A 1 281 ? -22.083 -3.106 34.479 1.00 67.38 281 PRO A O 1
ATOM 2176 N N . ASN A 1 282 ? -20.073 -4.052 34.037 1.00 59.72 282 ASN A N 1
ATOM 2177 C CA . ASN A 1 282 ? -20.317 -5.280 34.789 1.00 59.72 282 ASN A CA 1
ATOM 2178 C C . ASN A 1 282 ? -20.832 -4.868 36.169 1.00 59.72 282 ASN A C 1
ATOM 2180 O O . ASN A 1 282 ? -20.091 -4.263 36.946 1.00 59.72 282 ASN A O 1
ATOM 2184 N N . LYS A 1 283 ? -22.107 -5.161 36.462 1.00 47.75 283 LYS A N 1
ATOM 2185 C CA . LYS A 1 283 ? -22.574 -5.171 37.843 1.00 47.75 283 LYS A CA 1
ATOM 2186 C C . LYS A 1 283 ? -21.740 -6.262 38.485 1.00 47.75 283 LYS A C 1
ATOM 2188 O O . LYS A 1 283 ? -21.983 -7.442 38.241 1.00 47.75 283 LYS A O 1
ATOM 2193 N N . THR A 1 284 ? -20.708 -5.882 39.227 1.00 48.78 284 THR A N 1
ATOM 2194 C CA . THR A 1 284 ? -20.102 -6.813 40.164 1.00 48.78 284 THR A CA 1
ATOM 2195 C C . THR A 1 284 ? -21.257 -7.403 40.974 1.00 48.78 284 THR A C 1
ATOM 2197 O O . THR A 1 284 ? -22.132 -6.642 41.411 1.00 48.78 284 THR A O 1
ATOM 2200 N N . PRO A 1 285 ? -21.342 -8.735 41.153 1.00 41.59 285 PRO A N 1
ATOM 2201 C CA . PRO A 1 285 ? -22.173 -9.234 42.228 1.00 41.59 285 PRO A CA 1
ATOM 2202 C C . PRO A 1 285 ? -21.632 -8.525 43.463 1.00 41.59 285 PRO A C 1
ATOM 2204 O O . PRO A 1 285 ? -20.423 -8.537 43.710 1.00 41.59 285 PRO A O 1
ATOM 2207 N N . VAL A 1 286 ? -22.502 -7.797 44.157 1.00 45.19 286 VAL A N 1
ATOM 2208 C CA . VAL A 1 286 ? -22.181 -7.243 45.463 1.00 45.19 286 VAL A CA 1
ATOM 2209 C C . VAL A 1 286 ? -21.784 -8.454 46.293 1.00 45.19 286 VAL A C 1
ATOM 2211 O O . VAL A 1 286 ? -22.638 -9.196 46.770 1.00 45.19 286 VAL A O 1
ATOM 2214 N N . VAL A 1 287 ? -20.480 -8.713 46.406 1.00 46.91 287 VAL A N 1
ATOM 2215 C CA . VAL A 1 287 ? -19.960 -9.543 47.477 1.00 46.91 287 VAL A CA 1
ATOM 2216 C C . VAL A 1 287 ? -20.264 -8.699 48.695 1.00 46.91 287 VAL A C 1
ATOM 2218 O O . VAL A 1 287 ? -19.517 -7.777 49.025 1.00 46.91 287 VAL A O 1
ATOM 2221 N N . TYR A 1 288 ? -21.438 -8.932 49.285 1.00 42.66 288 TYR A N 1
ATOM 2222 C CA . TYR A 1 288 ? -21.743 -8.464 50.617 1.00 42.66 288 TYR A CA 1
ATOM 2223 C C . TYR A 1 288 ? -20.570 -8.955 51.456 1.00 42.66 288 TYR A C 1
ATOM 2225 O O . TYR A 1 288 ? -20.461 -10.144 51.754 1.00 42.66 288 TYR A O 1
ATOM 2233 N N . LYS A 1 289 ? -19.648 -8.050 51.796 1.00 41.81 289 LYS A N 1
ATOM 2234 C CA . LYS A 1 289 ? -18.821 -8.241 52.974 1.00 41.81 289 LYS A CA 1
ATOM 2235 C C . LYS A 1 289 ? -19.826 -8.271 54.113 1.00 41.81 289 LYS A C 1
ATOM 2237 O O . LYS A 1 289 ? -20.229 -7.224 54.610 1.00 41.81 289 LYS A O 1
ATOM 2242 N N . VAL A 1 290 ? -20.310 -9.468 54.434 1.00 50.09 290 VAL A N 1
ATOM 2243 C CA . VAL A 1 290 ? -21.025 -9.709 55.677 1.00 50.09 290 VAL A CA 1
ATOM 2244 C C . VAL A 1 290 ? -20.069 -9.204 56.755 1.00 50.09 290 VAL A C 1
ATOM 2246 O O . VAL A 1 290 ? -18.920 -9.658 56.781 1.00 50.09 290 VAL A O 1
ATOM 2249 N N . PRO A 1 291 ? -20.451 -8.206 57.567 1.00 47.03 291 PRO A N 1
ATOM 2250 C CA . PRO A 1 291 ? -19.589 -7.772 58.646 1.00 47.03 291 PRO A CA 1
ATOM 2251 C C . PRO A 1 291 ? -19.301 -8.996 59.515 1.00 47.03 291 PRO A C 1
ATOM 2253 O O . PRO A 1 291 ? -20.215 -9.716 59.915 1.00 47.03 291 PRO A O 1
ATOM 2256 N N . THR A 1 292 ? -18.025 -9.232 59.797 1.00 55.06 292 THR A N 1
ATOM 2257 C CA . THR A 1 292 ? -17.478 -10.306 60.642 1.00 55.06 292 THR A CA 1
ATOM 2258 C C . THR A 1 292 ? -17.903 -10.201 62.119 1.00 55.06 292 THR A C 1
ATOM 2260 O O . THR A 1 292 ? -17.209 -10.676 63.007 1.00 55.06 292 THR A O 1
ATOM 2263 N N . ILE A 1 293 ? -19.057 -9.588 62.399 1.00 56.31 293 ILE A N 1
ATOM 2264 C CA . ILE A 1 293 ? -19.630 -9.371 63.733 1.00 56.31 293 ILE A CA 1
ATOM 2265 C C . ILE A 1 293 ? -20.367 -10.626 64.245 1.00 56.31 293 ILE A C 1
ATOM 2267 O O . ILE A 1 293 ? -20.557 -10.767 65.447 1.00 56.31 293 ILE A O 1
ATOM 2271 N N . PHE A 1 294 ? -20.725 -11.578 63.373 1.00 49.47 294 PHE A N 1
ATOM 2272 C CA . PHE A 1 294 ? -21.483 -12.788 63.740 1.00 49.47 294 PHE A CA 1
ATOM 2273 C C . PHE A 1 294 ? -20.665 -14.089 63.697 1.00 49.47 294 PHE A C 1
ATOM 2275 O O . PHE A 1 294 ? -21.165 -15.123 63.263 1.00 49.47 294 PHE A O 1
ATOM 2282 N N . ILE A 1 295 ? -19.413 -14.069 64.162 1.00 50.50 295 ILE A N 1
ATOM 2283 C CA . ILE A 1 295 ? -18.739 -15.312 64.565 1.00 50.50 295 ILE A CA 1
ATOM 2284 C C . ILE A 1 295 ? -18.935 -15.444 66.083 1.00 50.50 295 ILE A C 1
ATOM 2286 O O . ILE A 1 295 ? -18.251 -14.737 66.827 1.00 50.50 295 ILE A O 1
ATOM 2290 N N . PRO A 1 296 ? -19.862 -16.285 66.587 1.00 55.75 296 PRO A N 1
ATOM 2291 C CA . PRO A 1 296 ? -19.839 -16.650 67.997 1.00 55.75 296 PRO A CA 1
ATOM 2292 C C . PRO A 1 296 ? -18.502 -17.351 68.277 1.00 55.75 296 PRO A C 1
ATOM 2294 O O . PRO A 1 296 ? -18.065 -18.196 67.495 1.00 55.75 296 PRO A O 1
ATOM 2297 N N . GLY A 1 297 ? -17.818 -16.936 69.348 1.00 62.75 297 GLY A N 1
ATOM 2298 C CA . GLY A 1 297 ? -16.507 -17.468 69.729 1.00 62.75 297 GLY A CA 1
ATOM 2299 C C . GLY A 1 297 ? -16.494 -19.001 69.870 1.00 62.75 297 GLY A C 1
ATOM 2300 O O . GLY A 1 297 ? -17.553 -19.620 69.990 1.00 62.75 297 GLY A O 1
ATOM 2301 N N . PRO A 1 298 ? -15.304 -19.631 69.849 1.00 51.66 298 PRO A N 1
ATOM 2302 C CA . PRO A 1 298 ? -15.191 -21.086 69.875 1.00 51.66 298 PRO A CA 1
ATOM 2303 C C . PRO A 1 298 ? -15.834 -21.664 71.152 1.00 51.66 298 PRO A C 1
ATOM 2305 O O . PRO A 1 298 ? -15.657 -21.084 72.229 1.00 51.66 298 PRO A O 1
ATOM 2308 N N . PRO A 1 299 ? -16.564 -22.794 71.078 1.00 51.34 299 PRO A N 1
ATOM 2309 C CA . PRO A 1 299 ? -17.164 -23.392 72.261 1.00 51.34 299 PRO A CA 1
ATOM 2310 C C . PRO A 1 299 ? -16.095 -23.935 73.217 1.00 51.34 299 PRO A C 1
ATOM 2312 O O . PRO A 1 299 ? -15.055 -24.453 72.809 1.00 51.34 299 PRO A O 1
ATOM 2315 N N . LYS A 1 300 ? -16.370 -23.812 74.515 1.00 42.41 300 LYS A N 1
ATOM 2316 C CA . LYS A 1 300 ? -15.504 -24.240 75.616 1.00 42.41 300 LYS A CA 1
ATOM 2317 C C . LYS A 1 300 ? -15.855 -25.693 75.980 1.00 42.41 300 LYS A C 1
ATOM 2319 O O . LYS A 1 300 ? -16.777 -25.915 76.754 1.00 42.41 300 LYS A O 1
ATOM 2324 N N . TYR A 1 301 ? -15.168 -26.685 75.410 1.00 50.66 301 TYR A N 1
ATOM 2325 C CA . TYR A 1 301 ? -15.472 -28.119 75.621 1.00 50.66 301 TYR A CA 1
ATOM 2326 C C . TYR A 1 301 ? -14.679 -28.788 76.762 1.00 50.66 301 TYR A C 1
ATOM 2328 O O . TYR A 1 301 ? -14.387 -29.977 76.681 1.00 50.66 301 TYR A O 1
ATOM 2336 N N . GLN A 1 302 ? -14.256 -28.057 77.795 1.00 49.44 302 GLN A N 1
ATOM 2337 C CA . GLN A 1 302 ? -13.200 -28.548 78.697 1.00 49.44 302 GLN A CA 1
ATOM 2338 C C . GLN A 1 302 ? -13.647 -28.895 80.123 1.00 49.44 302 GLN A C 1
ATOM 2340 O O . GLN A 1 302 ? -12.834 -28.838 81.030 1.00 49.44 302 GLN A O 1
ATOM 2345 N N . GLU A 1 303 ? -14.907 -29.287 80.324 1.00 51.16 303 GLU A N 1
ATOM 2346 C CA . GLU A 1 303 ? -15.429 -29.717 81.637 1.00 51.16 303 GLU A CA 1
ATOM 2347 C C . GLU A 1 303 ? -16.469 -30.848 81.482 1.00 51.16 303 GLU A C 1
ATOM 2349 O O . GLU A 1 303 ? -17.610 -30.715 81.909 1.00 51.16 303 GLU A O 1
ATOM 2354 N N . LEU A 1 304 ? -16.133 -31.948 80.794 1.00 50.81 304 LEU A N 1
ATOM 2355 C CA . LEU A 1 304 ? -16.988 -33.155 80.801 1.00 50.81 304 LEU A CA 1
ATOM 2356 C C . LEU A 1 304 ? -16.204 -34.473 80.662 1.00 50.81 304 LEU A C 1
ATOM 2358 O O . LEU A 1 304 ? -16.727 -35.466 80.164 1.00 50.81 304 LEU A O 1
ATOM 2362 N N . GLN A 1 305 ? -14.935 -34.482 81.077 1.00 50.53 305 GLN A N 1
ATOM 2363 C CA . GLN A 1 305 ? -14.072 -35.665 81.013 1.00 50.53 305 GLN A CA 1
ATOM 2364 C C . GLN A 1 305 ? -13.384 -35.920 82.358 1.00 50.53 305 GLN A C 1
ATOM 2366 O O . GLN A 1 305 ? -12.172 -36.066 82.418 1.00 50.53 305 GLN A O 1
ATOM 2371 N N . ASN A 1 306 ? -14.154 -35.934 83.442 1.00 55.03 306 ASN A N 1
ATOM 2372 C CA . ASN A 1 306 ? -13.756 -36.535 84.712 1.00 55.03 306 ASN A CA 1
ATOM 2373 C C . ASN A 1 306 ? -15.033 -36.961 85.428 1.00 55.03 306 ASN A C 1
ATOM 2375 O O . ASN A 1 306 ? -15.591 -36.171 86.167 1.00 55.03 306 ASN A O 1
ATOM 2379 N N . ASP A 1 307 ? -15.514 -38.162 85.112 1.00 49.66 307 ASP A N 1
ATOM 2380 C CA . ASP A 1 307 ? -16.318 -39.005 86.002 1.00 49.66 307 ASP A CA 1
ATOM 2381 C C . ASP A 1 307 ? -16.460 -40.383 85.336 1.00 49.66 307 ASP A C 1
ATOM 2383 O O . ASP A 1 307 ? -17.458 -40.715 84.697 1.00 49.66 307 ASP A O 1
ATOM 2387 N N . LEU A 1 308 ? -15.401 -41.187 85.436 1.00 56.28 308 LEU A N 1
ATOM 2388 C CA . LEU A 1 308 ? -15.478 -42.633 85.231 1.00 56.28 308 LEU A CA 1
ATOM 2389 C C . LEU A 1 308 ? -15.317 -43.292 86.61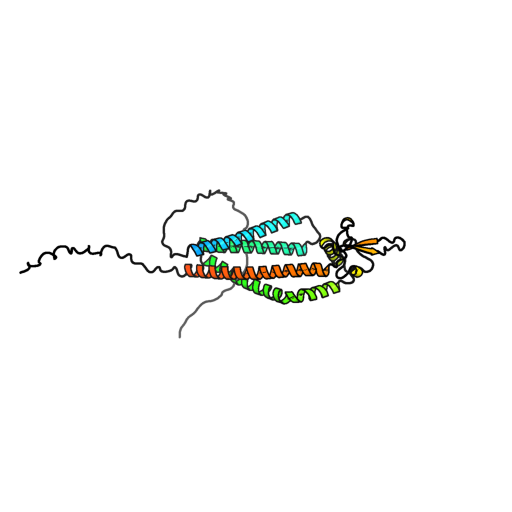1 1.00 56.28 308 LEU A C 1
ATOM 2391 O O . LEU A 1 308 ? -14.310 -43.033 87.274 1.00 56.28 308 LEU A O 1
ATOM 2395 N N . PRO A 1 309 ? -16.288 -44.100 87.076 1.00 60.66 309 PRO A N 1
ATOM 2396 C CA . PRO A 1 309 ? -16.196 -44.777 88.366 1.00 60.66 309 PRO A CA 1
ATOM 2397 C C . PRO A 1 309 ? -15.179 -45.939 88.327 1.00 60.66 309 PRO A C 1
ATOM 2399 O O . PRO A 1 309 ? -14.863 -46.446 87.247 1.00 60.66 309 PRO A O 1
ATOM 2402 N N . PRO A 1 310 ? -14.641 -46.352 89.493 1.00 55.47 310 PRO A N 1
ATOM 2403 C CA . PRO A 1 310 ? -13.498 -47.261 89.582 1.00 55.47 310 PRO A CA 1
ATOM 2404 C C . PRO A 1 310 ? -13.855 -48.715 89.220 1.00 55.47 310 PRO A C 1
ATOM 2406 O O . PRO A 1 310 ? -15.020 -49.107 89.325 1.00 55.47 310 PRO A O 1
ATOM 2409 N N . PRO A 1 311 ? -12.861 -49.534 88.824 1.00 55.66 311 PRO A N 1
ATOM 2410 C CA . PRO A 1 311 ? -13.066 -50.955 88.574 1.00 55.66 311 PRO A CA 1
ATOM 2411 C C . PRO A 1 311 ? -13.227 -51.719 89.899 1.00 55.66 311 PRO A C 1
ATOM 2413 O O . PRO A 1 311 ? -12.522 -51.433 90.869 1.00 55.66 311 PRO A O 1
ATOM 2416 N N . TYR A 1 312 ? -14.163 -52.673 89.914 1.00 53.66 312 TYR A N 1
ATOM 2417 C CA . TYR A 1 312 ? -14.258 -53.731 90.928 1.00 53.66 312 TYR A CA 1
ATOM 2418 C C . TYR A 1 312 ? -13.085 -54.708 90.822 1.00 53.66 312 TYR A C 1
ATOM 2420 O O . TYR A 1 312 ? -12.656 -54.980 89.675 1.00 53.66 312 TYR A O 1
#